Protein AF-A0A534K2D2-F1 (afdb_monomer_lite)

Radius of gyration: 24.26 Å; chains: 1; bounding box: 55×38×69 Å

Secondary structure (DSSP, 8-state):
--HHHHHHHHHHHHHHHHHHHHHHHHHHHHHHHHHTTT-HHHHHHHHHHHHHHHHHHHHHHHHHHHSS----S---------SSHHHHHHHHHHHHHTT-HHHHHHHHHHHHHHHHHHHHHHTT--HHHHHHHHH-HHHHHHHH--HHHHHHHHHHHHHHHTTTTTTTTS---TTHHHHHHHHHHHHHH--

pLDDT: mean 74.56, std 16.12, range [35.66, 94.25]

Sequence (191 aa):
MDAATQDRLVATTFVTQTAFALAFAVLVLAATVFYAQYSGAVRWLLSVVFLMAAAYIVVRFVGMKARDPRALLPARRIELRATGDLRTLTTTLDRASAGLKYSQVMFAGRMKDAFLERVRVSHALSAEDLERARADPAALLEIVGDRELVVFLMESERNHRHWPDVLPYLPTRKSFVAEADRMLAKMEAWR

Structure (mmCIF, N/CA/C/O backbone):
data_AF-A0A534K2D2-F1
#
_entry.id   AF-A0A534K2D2-F1
#
loop_
_atom_site.group_PDB
_atom_site.id
_atom_site.type_symbol
_atom_site.label_atom_id
_atom_site.label_alt_id
_atom_site.label_comp_id
_atom_site.label_asym_id
_atom_site.label_entity_id
_atom_site.label_seq_id
_atom_site.pdbx_PDB_ins_code
_atom_site.Cartn_x
_atom_site.Cartn_y
_atom_site.Cartn_z
_atom_site.occupancy
_atom_site.B_iso_or_equiv
_atom_site.auth_seq_id
_atom_site.auth_comp_id
_atom_site.auth_asym_id
_atom_site.auth_atom_id
_atom_site.pdbx_PDB_model_num
ATOM 1 N N . MET A 1 1 ? 13.520 20.724 1.907 1.00 49.12 1 MET A N 1
ATOM 2 C CA . MET A 1 1 ? 13.742 20.487 0.464 1.00 49.12 1 MET A CA 1
ATOM 3 C C . MET A 1 1 ? 12.421 20.759 -0.217 1.00 49.12 1 MET A C 1
ATOM 5 O O . MET A 1 1 ? 11.467 20.048 0.066 1.00 49.12 1 MET A O 1
ATOM 9 N N . ASP A 1 2 ? 12.355 21.821 -1.013 1.00 45.66 2 ASP A N 1
ATOM 10 C CA . ASP A 1 2 ? 11.096 22.308 -1.580 1.00 45.66 2 ASP A CA 1
ATOM 11 C C . ASP A 1 2 ? 10.662 21.477 -2.792 1.00 45.66 2 ASP A C 1
ATOM 13 O O . ASP A 1 2 ? 11.496 20.989 -3.562 1.00 45.66 2 ASP A O 1
ATOM 17 N N . ALA A 1 3 ? 9.346 21.344 -2.983 1.00 51.94 3 ALA A N 1
ATOM 18 C CA . ALA A 1 3 ? 8.742 20.591 -4.086 1.00 51.94 3 ALA A CA 1
ATOM 19 C C . ALA A 1 3 ? 9.241 21.062 -5.468 1.00 51.94 3 ALA A C 1
ATOM 21 O O . ALA A 1 3 ? 9.473 20.245 -6.356 1.00 51.94 3 ALA A O 1
ATOM 22 N N . ALA A 1 4 ? 9.522 22.362 -5.618 1.00 54.78 4 ALA A N 1
ATOM 23 C CA . ALA A 1 4 ? 10.082 22.946 -6.838 1.00 54.78 4 ALA A CA 1
ATOM 24 C C . ALA A 1 4 ? 11.509 22.451 -7.156 1.00 54.78 4 ALA A C 1
ATOM 26 O O . ALA A 1 4 ? 11.895 22.337 -8.322 1.00 54.78 4 ALA A O 1
ATOM 27 N N . THR A 1 5 ? 12.303 22.133 -6.131 1.00 54.81 5 THR A N 1
ATOM 28 C CA . THR A 1 5 ? 13.667 21.609 -6.286 1.00 54.81 5 THR A CA 1
ATOM 29 C C . THR A 1 5 ? 13.640 20.129 -6.663 1.00 54.81 5 THR A C 1
ATOM 31 O O . THR A 1 5 ? 14.452 19.686 -7.473 1.00 54.81 5 THR A O 1
ATOM 34 N N . GLN A 1 6 ? 12.673 19.373 -6.132 1.00 50.66 6 GLN A N 1
ATOM 35 C CA . GLN A 1 6 ? 12.456 17.966 -6.472 1.00 50.66 6 GLN A CA 1
ATOM 36 C C . GLN A 1 6 ? 11.925 17.801 -7.906 1.00 50.66 6 GLN A C 1
ATOM 38 O O . GLN A 1 6 ? 12.453 16.969 -8.642 1.00 50.66 6 GLN A O 1
ATOM 43 N N . ASP A 1 7 ? 10.990 18.648 -8.349 1.00 48.25 7 ASP A N 1
ATOM 44 C CA . ASP A 1 7 ? 10.515 18.672 -9.742 1.00 48.25 7 ASP A CA 1
ATOM 45 C C . ASP A 1 7 ? 11.625 19.052 -10.727 1.00 48.25 7 ASP A C 1
ATOM 47 O O . ASP A 1 7 ? 11.766 18.419 -11.775 1.00 48.25 7 ASP A O 1
ATOM 51 N N . ARG A 1 8 ? 12.482 20.024 -10.380 1.00 49.84 8 ARG A N 1
ATOM 52 C CA . ARG A 1 8 ? 13.663 20.351 -11.194 1.00 49.84 8 ARG A CA 1
ATOM 53 C C . ARG A 1 8 ? 14.646 19.192 -11.286 1.00 49.84 8 ARG A C 1
ATOM 55 O O . ARG A 1 8 ? 15.168 18.969 -12.369 1.00 49.84 8 ARG A O 1
ATOM 62 N N . LEU A 1 9 ? 14.889 18.459 -10.199 1.00 49.47 9 LEU A N 1
ATOM 63 C CA . LEU A 1 9 ? 15.796 17.305 -10.189 1.00 49.47 9 LEU A CA 1
ATOM 64 C C . LEU A 1 9 ? 15.240 16.116 -10.982 1.00 49.47 9 LEU A C 1
ATOM 66 O O . LEU A 1 9 ? 15.987 15.438 -11.687 1.00 49.47 9 LEU A O 1
ATOM 70 N N . VAL A 1 10 ? 13.932 15.865 -10.912 1.00 53.59 10 VAL A N 1
ATOM 71 C CA . VAL A 1 10 ? 13.275 14.825 -11.717 1.00 53.59 10 VAL A CA 1
ATOM 72 C C . VAL A 1 10 ? 13.269 15.223 -13.193 1.00 53.59 10 VAL A C 1
ATOM 74 O O . VAL A 1 10 ? 13.609 14.399 -14.041 1.00 53.59 10 VAL A O 1
ATOM 77 N N . ALA A 1 11 ? 12.976 16.489 -13.504 1.00 51.34 11 ALA A N 1
ATOM 78 C CA . ALA A 1 11 ? 13.029 17.013 -14.863 1.00 51.34 11 ALA A CA 1
ATOM 79 C C . ALA A 1 11 ? 14.451 16.969 -15.436 1.00 51.34 11 ALA A C 1
ATOM 81 O O . ALA A 1 11 ? 14.629 16.503 -16.556 1.00 51.34 11 ALA A O 1
ATOM 82 N N . THR A 1 12 ? 15.481 17.367 -14.682 1.00 53.34 12 THR A N 1
ATOM 83 C CA . THR A 1 12 ? 16.871 17.276 -15.151 1.00 53.34 12 THR A CA 1
ATOM 84 C C . THR A 1 12 ? 17.321 15.831 -15.299 1.00 53.34 12 THR A C 1
ATOM 86 O O . THR A 1 12 ? 17.957 15.515 -16.298 1.00 53.34 12 THR A O 1
ATOM 89 N N . THR A 1 13 ? 16.947 14.923 -14.395 1.00 57.03 13 THR A N 1
ATOM 90 C CA . THR A 1 13 ? 17.289 13.495 -14.526 1.00 57.03 13 THR A CA 1
ATOM 91 C C . THR A 1 13 ? 16.606 12.871 -15.746 1.00 57.03 13 THR A C 1
ATOM 93 O O . THR A 1 13 ? 17.250 12.155 -16.510 1.00 57.03 13 THR A O 1
ATOM 96 N N . PHE A 1 14 ? 15.331 13.192 -15.986 1.00 55.41 14 PHE A N 1
ATOM 97 C CA . PHE A 1 14 ? 14.578 12.718 -17.148 1.00 55.41 14 PHE A CA 1
ATOM 98 C C . PHE A 1 14 ? 15.108 13.305 -18.463 1.00 55.41 14 PHE A C 1
ATOM 100 O O . PHE A 1 14 ? 15.294 12.570 -19.433 1.00 55.41 14 PHE A O 1
ATOM 107 N N . VAL A 1 15 ? 15.421 14.605 -18.494 1.00 60.62 15 VAL A N 1
ATOM 108 C CA . VAL A 1 15 ? 16.041 15.274 -19.649 1.00 60.62 15 VAL A CA 1
ATOM 109 C C . VAL A 1 15 ? 17.422 14.689 -19.926 1.00 60.62 15 VAL A C 1
ATOM 111 O O . VAL A 1 15 ? 17.726 14.393 -21.076 1.00 60.62 15 VAL A O 1
ATOM 114 N N . THR A 1 16 ? 18.224 14.434 -18.891 1.00 64.81 16 THR A N 1
ATOM 115 C CA . THR A 1 16 ? 19.568 13.856 -19.039 1.00 64.81 16 THR A CA 1
ATOM 116 C C . THR A 1 16 ? 19.496 12.419 -19.549 1.00 64.81 16 THR A C 1
ATOM 118 O O . THR A 1 16 ? 20.210 12.074 -20.483 1.00 64.81 16 THR A O 1
ATOM 121 N N . GLN A 1 17 ? 18.597 11.586 -19.013 1.00 63.72 17 GLN A N 1
ATOM 122 C CA . GLN A 1 17 ? 18.399 10.213 -19.494 1.00 63.72 17 GLN A CA 1
ATOM 123 C C . GLN A 1 17 ? 17.871 10.169 -20.931 1.00 63.72 17 GLN A C 1
ATOM 125 O O . GLN A 1 17 ? 18.346 9.367 -21.735 1.00 63.72 17 GLN A O 1
ATOM 130 N N . THR A 1 18 ? 16.927 11.048 -21.275 1.00 65.75 18 THR A N 1
ATOM 131 C CA . THR A 1 18 ? 16.373 11.139 -22.633 1.00 65.75 18 THR A CA 1
ATOM 132 C C . THR A 1 18 ? 17.429 11.635 -23.618 1.00 65.75 18 THR A C 1
ATOM 134 O O . THR A 1 18 ? 17.589 11.046 -24.682 1.00 65.75 18 THR A O 1
ATOM 137 N N . ALA A 1 19 ? 18.206 12.657 -23.249 1.00 68.81 19 ALA A N 1
ATOM 138 C CA . ALA A 1 19 ? 19.311 13.166 -24.056 1.00 68.81 19 ALA A CA 1
ATOM 139 C C . ALA A 1 19 ? 20.410 12.113 -24.249 1.00 68.81 19 ALA A C 1
ATOM 141 O O . ALA A 1 19 ? 20.918 11.967 -25.356 1.00 68.81 19 ALA A O 1
ATOM 142 N N . PHE A 1 20 ? 20.733 11.332 -23.213 1.00 71.56 20 PHE A N 1
ATOM 143 C CA . PHE A 1 20 ? 21.716 10.253 -23.305 1.00 71.56 20 PHE A CA 1
ATOM 144 C C . PHE A 1 20 ? 21.229 9.115 -24.207 1.00 71.56 20 PHE A C 1
ATOM 146 O O . PHE A 1 20 ? 21.986 8.625 -25.038 1.00 71.56 20 PHE A O 1
ATOM 153 N N . ALA A 1 21 ? 19.953 8.728 -24.100 1.00 72.62 21 ALA A N 1
ATOM 154 C CA . ALA A 1 21 ? 19.349 7.733 -24.983 1.00 72.62 21 ALA A CA 1
ATOM 155 C C . ALA A 1 21 ? 19.337 8.205 -26.446 1.00 72.62 21 ALA A C 1
ATOM 157 O O . ALA A 1 21 ? 19.660 7.430 -27.346 1.00 72.62 21 ALA A O 1
ATOM 158 N N . LEU A 1 22 ? 19.020 9.482 -26.679 1.00 74.94 22 LEU A N 1
ATOM 159 C CA . LEU A 1 22 ? 19.025 10.081 -28.011 1.00 74.94 22 LEU A CA 1
ATOM 160 C C . LEU A 1 22 ? 20.449 10.155 -28.584 1.00 74.94 22 LEU A C 1
ATOM 162 O O . LEU A 1 22 ? 20.677 9.742 -29.717 1.00 74.94 22 LEU A O 1
ATOM 166 N N . ALA A 1 23 ? 21.418 10.617 -27.790 1.00 70.75 23 ALA A N 1
ATOM 167 C CA . ALA A 1 23 ? 22.824 10.684 -28.176 1.00 70.75 23 ALA A CA 1
ATOM 168 C C . ALA A 1 23 ? 23.403 9.290 -28.459 1.00 70.75 23 ALA A C 1
ATOM 170 O O . ALA A 1 23 ? 24.113 9.111 -29.444 1.00 70.75 23 ALA A O 1
ATOM 171 N N . PHE A 1 24 ? 23.052 8.287 -27.650 1.00 77.50 24 PHE A N 1
ATOM 172 C CA . PHE A 1 24 ? 23.437 6.897 -27.877 1.00 77.50 24 PHE A CA 1
ATOM 173 C C . PHE A 1 24 ? 22.829 6.346 -29.171 1.00 77.50 24 PHE A C 1
ATOM 175 O O . PHE A 1 24 ? 23.532 5.718 -29.958 1.00 77.50 24 PHE A O 1
ATOM 182 N N . ALA A 1 25 ? 21.552 6.631 -29.445 1.00 73.88 25 ALA A N 1
ATOM 183 C CA . ALA A 1 25 ? 20.910 6.237 -30.697 1.00 73.88 25 ALA A CA 1
ATOM 184 C C . ALA A 1 25 ? 21.597 6.875 -31.916 1.00 73.88 25 ALA A C 1
ATOM 186 O O . ALA A 1 25 ? 21.881 6.176 -32.886 1.00 73.88 25 ALA A O 1
ATOM 187 N N . VAL A 1 26 ? 21.924 8.170 -31.848 1.00 79.88 26 VAL A N 1
ATOM 188 C CA . VAL A 1 26 ? 22.655 8.887 -32.908 1.00 79.88 26 VAL A CA 1
ATOM 189 C C . VAL A 1 26 ? 24.066 8.326 -33.091 1.00 79.88 26 VAL A C 1
ATOM 191 O O . VAL A 1 26 ? 24.481 8.106 -34.226 1.00 79.88 26 VAL A O 1
ATOM 194 N N . LEU A 1 27 ? 24.785 8.039 -32.002 1.00 78.38 27 LEU A N 1
ATOM 195 C CA . LEU A 1 27 ? 26.117 7.432 -32.040 1.00 78.38 27 LEU A CA 1
ATOM 196 C C . LEU A 1 27 ? 26.078 6.057 -32.716 1.00 78.38 27 LEU A C 1
ATOM 198 O O . LEU A 1 27 ? 26.900 5.777 -33.584 1.00 78.38 27 LEU A O 1
ATOM 202 N N . VAL A 1 28 ? 25.112 5.212 -32.354 1.00 72.25 28 VAL A N 1
ATOM 203 C CA . VAL A 1 28 ? 24.946 3.890 -32.968 1.00 72.25 28 VAL A CA 1
ATOM 204 C C . VAL A 1 28 ? 24.579 4.019 -34.444 1.00 72.25 28 VAL A C 1
ATOM 206 O O . VAL A 1 28 ? 25.118 3.280 -35.267 1.00 72.25 28 VAL A O 1
ATOM 209 N N . LEU A 1 29 ? 23.725 4.979 -34.808 1.00 71.12 29 LEU A N 1
ATOM 210 C CA . LEU A 1 29 ? 23.382 5.246 -36.204 1.00 71.12 29 LEU A CA 1
ATOM 211 C C . LEU A 1 29 ? 24.622 5.674 -37.003 1.00 71.12 29 LEU A C 1
ATOM 213 O O . LEU A 1 29 ? 24.900 5.109 -38.058 1.00 71.12 29 LEU A O 1
ATOM 217 N N . ALA A 1 30 ? 25.402 6.617 -36.468 1.00 71.69 30 ALA A N 1
ATOM 218 C CA . ALA A 1 30 ? 26.636 7.105 -37.075 1.00 71.69 30 ALA A CA 1
ATOM 219 C C . ALA A 1 30 ? 27.684 5.991 -37.205 1.00 71.69 30 ALA A C 1
ATOM 221 O O . ALA A 1 30 ? 28.278 5.830 -38.268 1.00 71.69 30 ALA A O 1
ATOM 222 N N . ALA A 1 31 ? 27.853 5.167 -36.166 1.00 68.81 31 ALA A N 1
ATOM 223 C CA . ALA A 1 31 ? 28.726 4.000 -36.193 1.00 68.81 31 ALA A CA 1
ATOM 224 C C . ALA A 1 31 ? 28.266 2.987 -37.248 1.00 68.81 31 ALA A C 1
ATOM 226 O O . ALA A 1 31 ? 29.089 2.483 -38.000 1.00 68.81 31 ALA A O 1
ATOM 227 N N . THR A 1 32 ? 26.960 2.739 -37.371 1.00 66.00 32 THR A N 1
ATOM 228 C CA . THR A 1 32 ? 26.397 1.818 -38.371 1.00 66.00 32 THR A CA 1
ATOM 229 C C . THR A 1 32 ? 26.612 2.331 -39.796 1.00 66.00 32 THR A C 1
ATOM 231 O O . THR A 1 32 ? 26.981 1.553 -40.672 1.00 66.00 32 THR A O 1
ATOM 234 N N . VAL A 1 33 ? 26.438 3.636 -40.032 1.00 67.88 33 VAL A N 1
ATOM 235 C CA . VAL A 1 33 ? 26.695 4.280 -41.334 1.00 67.88 33 VAL A CA 1
ATOM 236 C C . VAL A 1 33 ? 28.185 4.257 -41.678 1.00 67.88 33 VAL A C 1
ATOM 238 O O . VAL A 1 33 ? 28.545 3.944 -42.810 1.00 67.88 33 VAL A O 1
ATOM 241 N N . PHE A 1 34 ? 29.057 4.526 -40.705 1.00 66.12 34 PHE A N 1
ATOM 242 C CA . PHE A 1 34 ? 30.507 4.466 -40.888 1.00 66.12 34 PHE A CA 1
ATOM 243 C C . PHE A 1 34 ? 30.980 3.032 -41.182 1.00 66.12 34 PHE A C 1
ATOM 245 O O . PHE A 1 34 ? 31.766 2.800 -42.097 1.00 66.12 34 PHE A O 1
ATOM 252 N N . TYR A 1 35 ? 30.438 2.041 -40.467 1.00 59.75 35 TYR A N 1
ATOM 253 C CA . TYR A 1 35 ? 30.793 0.629 -40.645 1.00 59.75 35 TYR A CA 1
ATOM 254 C C . TYR A 1 35 ? 30.162 -0.016 -41.887 1.00 59.75 35 TYR A C 1
ATOM 256 O O . TYR A 1 35 ? 30.656 -1.038 -42.370 1.00 59.75 35 TYR A O 1
ATOM 264 N N . ALA A 1 36 ? 29.107 0.586 -42.450 1.00 57.25 36 ALA A N 1
ATOM 265 C CA . ALA A 1 36 ? 28.488 0.144 -43.700 1.00 57.25 36 ALA A CA 1
ATOM 266 C C . ALA A 1 36 ? 29.458 0.174 -44.894 1.00 57.25 36 ALA A C 1
ATOM 268 O O . ALA A 1 36 ? 29.202 -0.495 -45.892 1.00 57.25 36 ALA A O 1
ATOM 269 N N . GLN A 1 37 ? 30.575 0.901 -44.783 1.00 61.84 37 GLN A N 1
ATOM 270 C CA . GLN A 1 37 ? 31.599 0.967 -45.823 1.00 61.84 37 GLN A CA 1
ATOM 271 C C . GLN A 1 37 ? 32.483 -0.291 -45.908 1.00 61.84 37 GLN A C 1
ATOM 273 O O . GLN A 1 37 ? 33.081 -0.520 -46.954 1.00 61.84 37 GLN A O 1
ATOM 278 N N . TYR A 1 38 ? 32.563 -1.121 -44.856 1.00 63.38 38 TYR A N 1
ATOM 279 C CA . TYR A 1 38 ? 33.623 -2.138 -44.749 1.00 63.38 38 TYR A CA 1
ATOM 280 C C . TYR A 1 38 ? 33.187 -3.598 -44.960 1.00 63.38 38 TYR A C 1
ATOM 282 O O . TYR A 1 38 ? 33.991 -4.381 -45.453 1.00 63.38 38 TYR A O 1
ATOM 290 N N . SER A 1 39 ? 31.951 -4.013 -44.642 1.00 61.22 39 SER A N 1
ATOM 291 C CA . SER A 1 39 ? 31.437 -5.333 -45.071 1.00 61.22 39 SER A CA 1
ATOM 292 C C . SER A 1 39 ? 29.928 -5.505 -44.845 1.00 61.22 39 SER A C 1
ATOM 294 O O . SER A 1 39 ? 29.383 -5.196 -43.783 1.00 61.22 39 SER A O 1
ATOM 296 N N . GLY A 1 40 ? 29.233 -6.064 -45.841 1.00 64.38 40 GLY A N 1
ATOM 297 C CA . GLY A 1 40 ? 27.777 -6.254 -45.807 1.00 64.38 40 GLY A CA 1
ATOM 298 C C . GLY A 1 40 ? 27.272 -7.204 -44.712 1.00 64.38 40 GLY A C 1
ATOM 299 O O . GLY A 1 40 ? 26.140 -7.045 -44.263 1.00 64.38 40 GLY A O 1
ATOM 300 N N . ALA A 1 41 ? 28.090 -8.154 -44.246 1.00 68.12 41 ALA A N 1
ATOM 301 C CA . ALA A 1 41 ? 27.709 -9.120 -43.209 1.00 68.12 41 ALA A CA 1
ATOM 302 C C . ALA A 1 41 ? 27.701 -8.505 -41.799 1.00 68.12 41 ALA A C 1
ATOM 304 O O . ALA A 1 41 ? 26.769 -8.735 -41.026 1.00 68.12 41 ALA A O 1
ATOM 305 N N . VAL A 1 42 ? 28.686 -7.658 -41.481 1.00 65.94 42 VAL A N 1
ATOM 306 C CA . VAL A 1 42 ? 28.760 -6.985 -40.174 1.00 65.94 42 VAL A CA 1
ATOM 307 C C . VAL A 1 42 ? 27.615 -5.980 -40.008 1.00 65.94 42 VAL A C 1
ATOM 309 O O . VAL A 1 42 ? 27.069 -5.849 -38.912 1.00 65.94 42 VAL A O 1
ATOM 312 N N . ARG A 1 43 ? 27.152 -5.362 -41.107 1.00 70.44 43 ARG A N 1
ATOM 313 C CA . ARG A 1 43 ? 25.943 -4.517 -41.130 1.00 70.44 43 ARG A CA 1
ATOM 314 C C . ARG A 1 43 ? 24.710 -5.255 -40.607 1.00 70.44 43 ARG A C 1
ATOM 316 O O . ARG A 1 43 ? 23.958 -4.701 -39.806 1.00 70.44 43 ARG A O 1
ATOM 323 N N . TRP A 1 44 ? 24.492 -6.488 -41.056 1.00 66.44 44 TRP A N 1
ATOM 324 C CA . TRP A 1 44 ? 23.331 -7.277 -40.641 1.00 66.44 44 TRP A CA 1
ATOM 325 C C . TRP A 1 44 ? 23.429 -7.688 -39.175 1.00 66.44 44 TRP A C 1
ATOM 327 O O . TRP A 1 44 ? 22.448 -7.567 -38.446 1.00 66.44 44 TRP A O 1
ATOM 337 N N . LEU A 1 45 ? 24.621 -8.077 -38.718 1.00 71.75 45 LEU A N 1
ATOM 338 C CA . LEU A 1 45 ? 24.841 -8.459 -37.326 1.00 71.75 45 LEU A CA 1
ATOM 339 C C . LEU A 1 45 ? 24.620 -7.278 -36.365 1.00 71.75 45 LEU A C 1
ATOM 341 O O . LEU A 1 45 ? 23.891 -7.421 -35.386 1.00 71.75 45 LEU A O 1
ATOM 345 N N . LEU A 1 46 ? 25.150 -6.090 -36.681 1.00 70.31 46 LEU A N 1
ATOM 346 C CA . LEU A 1 46 ? 24.921 -4.872 -35.887 1.00 70.31 46 LEU A CA 1
ATOM 347 C C . LEU A 1 46 ? 23.447 -4.455 -35.871 1.00 70.31 46 LEU A C 1
ATOM 349 O O . LEU A 1 46 ? 22.924 -4.091 -34.820 1.00 70.31 46 LEU 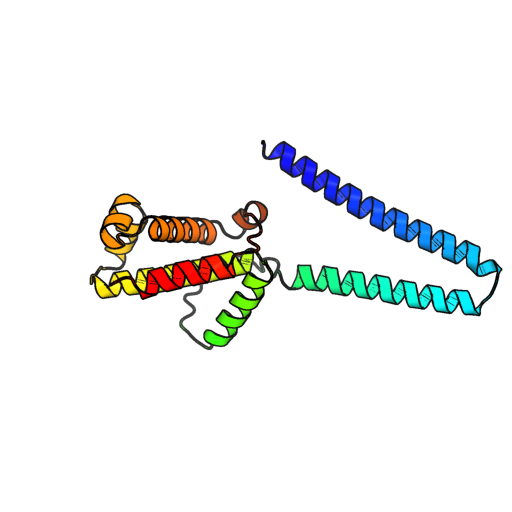A O 1
ATOM 353 N N . SER A 1 47 ? 22.760 -4.563 -37.010 1.00 67.06 47 SER A N 1
ATOM 354 C CA . SER A 1 47 ? 21.331 -4.239 -37.108 1.00 67.06 47 SER A CA 1
ATOM 355 C C . SER A 1 47 ? 20.478 -5.167 -36.237 1.00 67.06 47 SER A C 1
ATOM 357 O O . SER A 1 47 ? 19.567 -4.705 -35.552 1.00 67.06 47 SER A O 1
ATOM 359 N N . VAL A 1 48 ? 20.800 -6.465 -36.211 1.00 74.94 48 VAL A N 1
ATOM 360 C CA . VAL A 1 48 ? 20.124 -7.457 -35.358 1.00 74.94 48 VAL A CA 1
ATOM 361 C C . VAL A 1 48 ? 20.395 -7.191 -33.879 1.00 74.94 48 VAL A C 1
ATOM 363 O O . VAL A 1 48 ? 19.459 -7.204 -33.081 1.00 74.94 48 VAL A O 1
ATOM 366 N N . VAL A 1 49 ? 21.645 -6.903 -33.501 1.00 75.25 49 VAL A N 1
ATOM 367 C CA . VAL A 1 49 ? 22.002 -6.565 -32.112 1.00 75.25 49 VAL A CA 1
ATOM 368 C C . VAL A 1 49 ? 21.289 -5.289 -31.659 1.00 75.25 49 VAL A C 1
ATOM 370 O O . VAL A 1 49 ? 20.752 -5.251 -30.552 1.00 75.25 49 VAL A O 1
ATOM 373 N N . PHE A 1 50 ? 21.209 -4.271 -32.518 1.00 75.94 50 PHE A N 1
ATOM 374 C CA . PHE A 1 50 ? 20.483 -3.037 -32.225 1.00 75.94 50 PHE A CA 1
ATOM 375 C C . PHE A 1 50 ? 18.980 -3.274 -32.054 1.00 75.94 50 PHE A C 1
ATOM 377 O O . PHE A 1 50 ? 18.395 -2.801 -31.082 1.00 75.94 50 PHE A O 1
ATOM 384 N N . LEU A 1 51 ? 18.361 -4.055 -32.945 1.00 76.62 51 LEU A N 1
ATOM 385 C CA . LEU A 1 51 ? 16.958 -4.459 -32.819 1.00 76.62 51 LEU A CA 1
ATOM 386 C C . LEU A 1 51 ? 16.706 -5.238 -31.525 1.00 76.62 51 LEU A C 1
ATOM 388 O O . LEU A 1 51 ? 15.722 -4.963 -30.842 1.00 76.62 51 LEU A O 1
ATOM 392 N N . MET A 1 52 ? 17.603 -6.154 -31.147 1.00 72.00 52 MET A N 1
ATOM 393 C CA . MET A 1 52 ? 17.517 -6.871 -29.872 1.00 72.00 52 MET A CA 1
ATOM 394 C C . MET A 1 52 ? 17.624 -5.925 -28.675 1.00 72.00 52 MET A C 1
ATOM 396 O O . MET A 1 52 ? 16.825 -6.031 -27.747 1.00 72.00 52 MET A O 1
ATOM 400 N N . ALA A 1 53 ? 18.565 -4.979 -28.695 1.00 73.94 53 ALA A N 1
ATOM 401 C CA . ALA A 1 53 ? 18.724 -3.996 -27.628 1.00 73.94 53 ALA A CA 1
ATOM 402 C C . ALA A 1 53 ? 17.496 -3.078 -27.518 1.00 73.94 53 ALA A C 1
ATOM 404 O O . ALA A 1 53 ? 16.981 -2.864 -26.421 1.00 73.94 53 ALA A O 1
ATOM 405 N N . ALA A 1 54 ? 16.975 -2.592 -28.647 1.00 74.75 54 ALA A N 1
ATOM 406 C CA . ALA A 1 54 ? 15.768 -1.775 -28.698 1.00 74.75 54 ALA A CA 1
ATOM 407 C C . ALA A 1 54 ? 14.543 -2.550 -28.192 1.00 74.75 54 ALA A C 1
ATOM 409 O O . ALA A 1 54 ? 13.815 -2.050 -27.338 1.00 74.75 54 ALA A O 1
ATOM 410 N N . ALA A 1 55 ? 14.348 -3.792 -28.645 1.00 73.06 55 ALA A N 1
ATOM 411 C CA . ALA A 1 55 ? 13.270 -4.657 -28.176 1.00 73.06 55 ALA A CA 1
ATOM 412 C C . ALA A 1 55 ? 13.390 -4.944 -26.674 1.00 73.06 55 ALA A C 1
ATOM 414 O O . ALA A 1 55 ? 12.400 -4.844 -25.952 1.00 73.06 55 ALA A O 1
ATOM 415 N N . TYR A 1 56 ? 14.595 -5.226 -26.176 1.00 75.00 56 TYR A N 1
ATOM 416 C CA . TYR A 1 56 ? 14.844 -5.430 -24.751 1.00 75.00 56 TYR A CA 1
ATOM 417 C C . TYR A 1 56 ? 14.499 -4.182 -23.931 1.00 75.00 56 TYR A C 1
ATOM 419 O O . TYR A 1 56 ? 13.797 -4.286 -22.925 1.00 75.00 56 TYR A O 1
ATOM 427 N N . ILE A 1 57 ? 14.921 -2.994 -24.378 1.00 69.69 57 ILE A N 1
ATOM 428 C CA . ILE A 1 57 ? 14.597 -1.719 -23.723 1.00 69.69 57 ILE A CA 1
ATOM 429 C C . ILE A 1 57 ? 13.087 -1.480 -23.740 1.00 69.69 57 ILE A C 1
ATOM 431 O O . ILE A 1 57 ? 12.524 -1.161 -22.696 1.00 69.69 57 ILE A O 1
ATOM 435 N N . VAL A 1 58 ? 12.414 -1.683 -24.876 1.00 72.31 58 VAL A N 1
ATOM 436 C CA . VAL A 1 58 ? 10.956 -1.534 -24.997 1.00 72.31 58 VAL A CA 1
ATOM 437 C C . VAL A 1 58 ? 10.239 -2.508 -24.070 1.00 72.31 58 VAL A C 1
ATOM 439 O O . VAL A 1 58 ? 9.407 -2.074 -23.286 1.00 72.31 58 VAL A O 1
ATOM 442 N N . VAL A 1 59 ? 10.586 -3.796 -24.065 1.00 69.00 59 VAL A N 1
ATOM 443 C CA . VAL A 1 59 ? 9.970 -4.792 -23.172 1.00 69.00 59 VAL A CA 1
ATOM 444 C C . VAL A 1 59 ? 10.242 -4.464 -21.705 1.00 69.00 59 VAL A C 1
ATOM 446 O O . VAL A 1 59 ? 9.352 -4.606 -20.870 1.00 69.00 59 VAL A O 1
ATOM 449 N N . ARG A 1 60 ? 11.437 -3.972 -21.366 1.00 67.81 60 ARG A N 1
ATOM 450 C CA . ARG A 1 60 ? 11.776 -3.567 -19.998 1.00 67.81 60 ARG A CA 1
ATOM 451 C C . ARG A 1 60 ? 10.983 -2.331 -19.571 1.00 67.81 60 ARG A C 1
ATOM 453 O O . ARG A 1 60 ? 10.387 -2.340 -18.500 1.00 67.81 60 ARG A O 1
ATOM 460 N N . PHE A 1 61 ? 10.928 -1.290 -20.398 1.00 59.94 61 PHE A N 1
ATOM 461 C CA . PHE A 1 61 ? 10.233 -0.038 -20.087 1.00 59.94 61 PHE A CA 1
ATOM 462 C C . PHE A 1 61 ? 8.716 -0.179 -20.146 1.00 59.94 61 PHE A C 1
ATOM 464 O O . PHE A 1 61 ? 8.032 0.243 -19.218 1.00 59.94 61 PHE A O 1
ATOM 471 N N . VAL A 1 62 ? 8.183 -0.801 -21.196 1.00 59.06 62 VAL A N 1
ATOM 472 C CA . VAL A 1 62 ? 6.754 -1.105 -21.322 1.00 59.06 62 VAL A CA 1
ATOM 473 C C . VAL A 1 62 ? 6.353 -2.121 -20.264 1.00 59.06 62 VAL A C 1
ATOM 475 O O . VAL A 1 62 ? 5.335 -1.926 -19.629 1.00 59.06 62 VAL A O 1
ATOM 478 N N . GLY A 1 63 ? 7.162 -3.136 -19.965 1.00 52.28 63 GLY A N 1
ATOM 479 C CA . GLY A 1 63 ? 6.883 -4.078 -18.879 1.00 52.28 63 GLY A CA 1
ATOM 480 C C . GLY A 1 63 ? 6.836 -3.410 -17.504 1.00 52.28 63 GLY A C 1
ATOM 481 O O . GLY A 1 63 ? 5.959 -3.724 -16.706 1.00 52.28 63 GLY A O 1
ATOM 482 N N . MET A 1 64 ? 7.720 -2.447 -17.226 1.00 51.50 64 MET A N 1
ATOM 483 C CA . MET A 1 64 ? 7.663 -1.658 -15.988 1.00 51.50 64 MET A CA 1
ATOM 484 C C . MET A 1 64 ? 6.463 -0.702 -15.962 1.00 51.50 64 MET A C 1
ATOM 486 O O . MET A 1 64 ? 5.821 -0.566 -14.927 1.00 51.50 64 MET A O 1
ATOM 490 N N . LYS A 1 65 ? 6.129 -0.071 -17.094 1.00 47.09 65 LYS A N 1
ATOM 491 C CA . LYS A 1 65 ? 5.090 0.968 -17.192 1.00 47.09 65 LYS A CA 1
ATOM 492 C C . LYS A 1 65 ? 3.680 0.426 -17.449 1.00 47.09 65 LYS A C 1
ATOM 494 O O . LYS A 1 65 ? 2.720 1.117 -17.161 1.00 47.09 65 LYS A O 1
ATOM 499 N N . ALA A 1 66 ? 3.547 -0.786 -17.981 1.00 51.22 66 ALA A N 1
ATOM 500 C CA . ALA A 1 66 ? 2.281 -1.496 -18.179 1.00 51.22 66 ALA A CA 1
ATOM 501 C C . ALA A 1 66 ? 1.896 -2.335 -16.953 1.00 51.22 66 ALA A C 1
ATOM 503 O O . ALA A 1 66 ? 0.725 -2.651 -16.766 1.00 51.22 66 ALA A O 1
ATOM 504 N N . ARG A 1 67 ? 2.868 -2.678 -16.093 1.00 51.12 67 ARG A N 1
ATOM 505 C CA . ARG A 1 67 ? 2.593 -3.236 -14.758 1.00 51.12 67 ARG A CA 1
ATOM 506 C C . ARG A 1 67 ? 2.010 -2.209 -13.794 1.00 51.12 67 ARG A C 1
ATOM 508 O O . ARG A 1 67 ? 1.393 -2.613 -12.812 1.00 51.12 67 ARG A O 1
ATOM 515 N N . ASP A 1 68 ? 2.190 -0.927 -14.089 1.00 45.56 68 ASP A N 1
ATOM 516 C CA . ASP A 1 68 ? 1.515 0.172 -13.417 1.00 45.56 68 ASP A CA 1
ATOM 517 C C . ASP A 1 68 ? 0.318 0.577 -14.292 1.00 45.56 68 ASP A C 1
ATOM 519 O O . ASP A 1 68 ? 0.500 1.256 -15.307 1.00 45.56 68 ASP A O 1
ATOM 523 N N . PRO A 1 69 ? -0.903 0.083 -14.017 1.00 46.88 69 PRO A N 1
ATOM 524 C CA . PRO A 1 69 ? -2.053 0.484 -14.802 1.00 46.88 69 PRO A CA 1
ATOM 525 C C . PRO A 1 69 ? -2.215 1.993 -14.620 1.00 46.88 69 PRO A C 1
ATOM 527 O O . PRO A 1 69 ? -2.588 2.464 -13.547 1.00 46.88 69 PRO A O 1
ATOM 530 N N . ARG A 1 70 ? -1.924 2.766 -15.675 1.00 46.16 70 ARG A N 1
ATOM 531 C CA . ARG A 1 70 ? -2.396 4.150 -15.779 1.00 46.16 70 ARG A CA 1
ATOM 532 C C . ARG A 1 70 ? -3.871 4.135 -15.405 1.00 46.16 70 ARG A C 1
ATOM 534 O O . ARG A 1 70 ? -4.627 3.379 -16.011 1.00 46.16 70 ARG A O 1
ATOM 541 N N . ALA A 1 71 ? -4.225 4.923 -14.393 1.00 45.19 71 ALA A N 1
ATOM 542 C CA . ALA A 1 71 ? -5.564 5.010 -13.838 1.00 45.19 71 ALA A CA 1
ATOM 543 C C . ALA A 1 71 ? -6.592 5.161 -14.969 1.00 45.19 71 ALA A C 1
ATOM 545 O O . ALA A 1 71 ? -6.741 6.230 -15.562 1.00 45.19 71 ALA A O 1
ATOM 546 N N . LEU A 1 72 ? -7.270 4.060 -15.296 1.00 43.91 72 LEU A N 1
ATOM 547 C CA . LEU A 1 72 ? -8.441 4.064 -16.155 1.00 43.91 72 LEU A CA 1
ATOM 548 C C . LEU A 1 72 ? -9.589 4.622 -15.325 1.00 43.91 72 LEU A C 1
ATOM 550 O O . LEU A 1 72 ? -10.369 3.851 -14.783 1.00 43.91 72 LEU A O 1
ATOM 554 N N . LEU A 1 73 ? -9.651 5.956 -15.245 1.00 46.78 73 LEU A N 1
ATOM 555 C CA . LEU A 1 73 ? -10.714 6.744 -14.617 1.00 46.78 73 LEU A CA 1
ATOM 556 C C . LEU A 1 73 ? -10.926 6.435 -13.115 1.00 46.78 73 LEU A C 1
ATOM 558 O O . LEU A 1 73 ? -10.555 5.376 -12.611 1.00 46.78 73 LEU A O 1
ATOM 562 N N . PRO A 1 74 ? -11.490 7.370 -12.333 1.00 40.16 74 PRO A N 1
ATOM 563 C CA . PRO A 1 74 ? -11.881 7.063 -10.967 1.00 40.16 74 PRO A CA 1
ATOM 564 C C . PRO A 1 74 ? -12.957 5.977 -11.019 1.00 40.16 74 PRO A C 1
ATOM 566 O O . PRO A 1 74 ? -14.088 6.222 -11.442 1.00 40.16 74 PRO A O 1
ATOM 569 N N . ALA A 1 75 ? -12.594 4.756 -10.621 1.00 41.09 75 ALA A N 1
ATOM 570 C CA . ALA A 1 75 ? -13.553 3.690 -10.412 1.00 41.09 75 ALA A CA 1
ATOM 571 C C . ALA A 1 75 ? -14.552 4.186 -9.363 1.00 41.09 75 ALA A C 1
ATOM 573 O O . ALA A 1 75 ? -14.222 4.348 -8.187 1.00 41.09 75 ALA A O 1
ATOM 574 N N . ARG A 1 76 ? -15.770 4.486 -9.825 1.00 35.66 76 ARG A N 1
ATOM 575 C CA . ARG A 1 76 ? -16.958 4.698 -9.001 1.00 35.66 76 ARG A CA 1
ATOM 576 C C . ARG A 1 76 ? -16.923 3.659 -7.892 1.00 35.66 76 ARG A C 1
ATOM 578 O O . ARG A 1 76 ? -16.920 2.488 -8.232 1.00 35.66 76 ARG A O 1
ATOM 585 N N . ARG A 1 77 ? -16.838 4.103 -6.632 1.00 39.06 77 ARG A N 1
ATOM 586 C CA . ARG A 1 77 ? -16.806 3.309 -5.391 1.00 39.06 77 ARG A CA 1
ATOM 587 C C . ARG A 1 77 ? -17.508 1.960 -5.597 1.00 39.06 77 ARG A C 1
ATOM 589 O O . ARG A 1 77 ? -18.730 1.888 -5.499 1.00 39.06 77 ARG A O 1
ATOM 596 N N . ILE A 1 78 ? -16.753 0.932 -5.991 1.00 38.03 78 ILE A N 1
ATOM 597 C CA . ILE A 1 78 ? -17.340 -0.377 -6.231 1.00 38.03 78 ILE A CA 1
ATOM 598 C C . ILE A 1 78 ? -17.326 -1.071 -4.884 1.00 38.03 78 ILE A C 1
ATOM 600 O O . ILE A 1 78 ? -16.280 -1.506 -4.405 1.00 38.03 78 ILE A O 1
ATOM 604 N N . GLU A 1 79 ? -18.506 -1.156 -4.283 1.00 42.47 79 GLU A N 1
ATOM 605 C CA . GLU A 1 79 ? -18.870 -2.224 -3.360 1.00 42.47 79 GLU A CA 1
ATOM 606 C C . GLU A 1 79 ? -18.732 -3.563 -4.104 1.00 42.47 79 GLU A C 1
ATOM 608 O O . GLU A 1 79 ? -19.715 -4.180 -4.508 1.00 42.47 79 GLU A O 1
ATOM 613 N N . LEU A 1 80 ? -17.503 -4.000 -4.390 1.00 40.84 80 LEU A N 1
ATOM 614 C CA . LEU A 1 80 ? -17.281 -5.284 -5.035 1.00 40.84 80 LEU A CA 1
ATOM 615 C C . LEU A 1 80 ? -17.166 -6.329 -3.934 1.00 40.84 80 LEU A C 1
ATOM 617 O O . LEU A 1 80 ? -16.088 -6.687 -3.463 1.00 40.84 80 LEU A O 1
ATOM 621 N N . ARG A 1 81 ? -18.339 -6.788 -3.502 1.00 40.59 81 ARG A N 1
ATOM 622 C CA . ARG A 1 81 ? -18.497 -8.010 -2.729 1.00 40.59 81 ARG A CA 1
ATOM 623 C C . ARG A 1 81 ? -17.891 -9.166 -3.534 1.00 40.59 81 ARG A C 1
ATOM 625 O O . ARG A 1 81 ? -18.414 -9.532 -4.578 1.00 40.59 81 ARG A O 1
ATOM 632 N N . ALA A 1 82 ? -16.769 -9.672 -3.027 1.00 51.88 82 ALA A N 1
ATOM 633 C CA . ALA A 1 82 ? -16.200 -11.009 -3.178 1.00 51.88 82 ALA A CA 1
ATOM 634 C C . ALA A 1 82 ? -16.540 -11.792 -4.461 1.00 51.88 82 ALA A C 1
ATOM 636 O O . ALA A 1 82 ? -17.614 -12.378 -4.591 1.00 51.88 82 ALA A O 1
ATOM 637 N N . THR A 1 83 ? -15.555 -11.952 -5.346 1.00 39.66 83 THR A N 1
ATOM 638 C CA . THR A 1 83 ? -15.422 -13.165 -6.174 1.00 39.66 83 THR A CA 1
ATOM 639 C C . THR A 1 83 ? -13.980 -13.280 -6.688 1.00 39.66 83 THR A C 1
ATOM 641 O O . THR A 1 83 ? -13.548 -12.518 -7.545 1.00 39.66 83 THR A O 1
ATOM 644 N N . GLY A 1 84 ? -13.203 -14.220 -6.128 1.00 46.66 84 GLY A N 1
ATOM 645 C CA . GLY A 1 84 ? -11.832 -14.539 -6.570 1.00 46.66 84 GLY A CA 1
ATOM 646 C C . GLY A 1 84 ? -10.694 -13.737 -5.912 1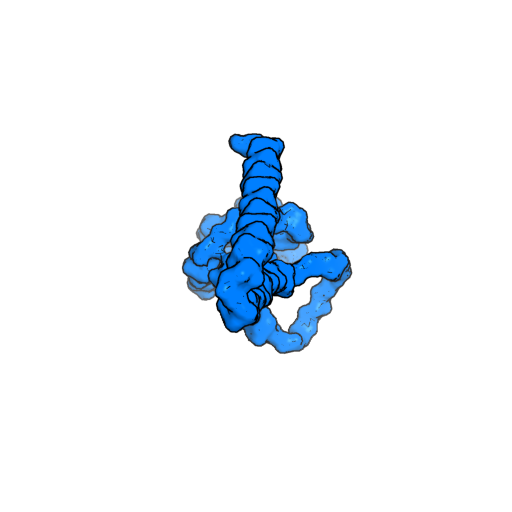.00 46.66 84 GLY A C 1
ATOM 647 O O . GLY A 1 84 ? -9.739 -13.353 -6.587 1.00 46.66 84 GLY A O 1
ATOM 648 N N . ASP A 1 85 ? -10.771 -13.463 -4.607 1.00 61.56 85 ASP A N 1
ATOM 649 C CA . ASP A 1 85 ? -9.870 -12.500 -3.950 1.00 61.56 85 ASP A CA 1
ATOM 650 C C . ASP A 1 85 ? -8.440 -12.997 -3.690 1.00 61.56 85 ASP A C 1
ATOM 652 O O . ASP A 1 85 ? -7.515 -12.190 -3.713 1.00 61.56 85 ASP A O 1
ATOM 656 N N . LEU A 1 86 ? -8.210 -14.303 -3.504 1.00 65.00 86 LEU A N 1
ATOM 657 C CA . LEU A 1 86 ? -6.877 -14.808 -3.134 1.00 65.00 86 LEU A CA 1
ATOM 658 C C . LEU A 1 86 ? -5.849 -14.620 -4.254 1.00 65.00 86 LEU A C 1
ATOM 660 O O . LEU A 1 86 ? -4.760 -14.122 -3.998 1.00 65.00 86 LEU A O 1
ATOM 664 N N . ARG A 1 87 ? -6.197 -14.943 -5.507 1.00 67.12 87 ARG A N 1
ATOM 665 C CA . ARG A 1 87 ? -5.284 -14.770 -6.654 1.00 67.12 87 ARG A CA 1
ATOM 666 C C . ARG A 1 87 ? -5.014 -13.296 -6.959 1.00 67.12 87 ARG A C 1
ATOM 668 O O . ARG A 1 87 ? -3.917 -12.926 -7.373 1.00 67.12 87 ARG A O 1
ATOM 675 N N . THR A 1 88 ? -6.016 -12.447 -6.759 1.00 69.88 88 THR A N 1
ATOM 676 C CA . THR A 1 88 ? -5.885 -10.994 -6.916 1.00 69.88 88 THR A CA 1
ATOM 677 C C . THR A 1 88 ? -5.009 -10.411 -5.811 1.00 69.88 88 THR A C 1
ATOM 679 O O . THR A 1 88 ? -4.162 -9.560 -6.083 1.00 69.88 88 THR A O 1
ATOM 682 N N . LEU A 1 89 ? -5.150 -10.908 -4.582 1.00 75.00 89 LEU A N 1
ATOM 683 C CA . LEU A 1 89 ? -4.329 -10.515 -3.445 1.00 75.00 89 LEU A CA 1
ATOM 684 C C . LEU A 1 89 ? -2.882 -10.993 -3.596 1.00 75.00 89 LEU A C 1
ATOM 686 O O . LEU A 1 89 ? -1.983 -10.181 -3.409 1.00 75.00 89 LEU A O 1
ATOM 690 N N . THR A 1 90 ? -2.641 -12.236 -4.029 1.00 77.06 90 THR A N 1
ATOM 691 C CA . THR A 1 90 ? -1.280 -12.723 -4.316 1.00 77.06 90 THR A CA 1
ATOM 692 C C . THR A 1 90 ? -0.640 -11.934 -5.450 1.00 77.06 90 THR A C 1
ATOM 694 O O . THR A 1 90 ? 0.486 -11.478 -5.314 1.00 77.06 90 THR A O 1
ATOM 697 N N . THR A 1 91 ? -1.382 -11.646 -6.522 1.00 77.06 91 THR A N 1
ATOM 698 C CA . THR A 1 91 ? -0.874 -10.804 -7.619 1.00 77.06 91 THR A CA 1
ATOM 699 C C . THR A 1 91 ? -0.565 -9.379 -7.144 1.00 77.06 91 THR A C 1
ATOM 701 O O . THR A 1 91 ? 0.398 -8.761 -7.598 1.00 77.06 91 THR A O 1
ATOM 704 N N . THR A 1 92 ? -1.377 -8.831 -6.237 1.00 79.81 92 THR A N 1
ATOM 705 C CA . THR A 1 92 ? -1.145 -7.506 -5.644 1.00 79.81 92 THR A CA 1
ATOM 706 C C . THR A 1 92 ? 0.076 -7.528 -4.727 1.00 79.81 92 THR A C 1
ATOM 708 O O . THR A 1 92 ? 0.885 -6.608 -4.793 1.00 79.81 92 THR A O 1
ATOM 711 N N . LEU A 1 93 ? 0.259 -8.591 -3.943 1.00 82.06 93 LEU A N 1
ATOM 712 C CA . LEU A 1 93 ? 1.431 -8.797 -3.097 1.00 82.06 93 LEU A CA 1
ATOM 713 C C . LEU A 1 93 ? 2.713 -8.946 -3.929 1.00 82.06 93 LEU A C 1
ATOM 715 O O . LEU A 1 93 ? 3.690 -8.262 -3.647 1.00 82.06 93 LEU A O 1
ATOM 719 N N . ASP A 1 94 ? 2.695 -9.741 -5.000 1.00 80.56 94 ASP A N 1
ATOM 720 C CA . ASP A 1 94 ? 3.826 -9.911 -5.926 1.00 80.56 94 ASP A CA 1
ATOM 721 C C . ASP A 1 94 ? 4.231 -8.587 -6.589 1.00 80.56 94 ASP A C 1
ATOM 723 O O . ASP A 1 94 ? 5.402 -8.283 -6.814 1.00 80.56 94 ASP A O 1
ATOM 727 N N . ARG A 1 95 ? 3.244 -7.752 -6.914 1.00 78.81 95 ARG A N 1
ATOM 728 C CA . ARG A 1 95 ? 3.481 -6.417 -7.470 1.00 78.81 95 ARG A CA 1
ATOM 729 C C . ARG A 1 95 ? 3.997 -5.441 -6.419 1.00 78.81 95 ARG A C 1
ATOM 731 O O . ARG A 1 95 ? 4.893 -4.646 -6.706 1.00 78.81 95 ARG A O 1
ATOM 738 N N . ALA A 1 96 ? 3.457 -5.507 -5.209 1.00 81.12 96 ALA A N 1
ATOM 739 C CA . ALA A 1 96 ? 3.897 -4.692 -4.089 1.00 81.12 96 ALA A CA 1
ATOM 740 C C . ALA A 1 96 ? 5.340 -5.037 -3.677 1.00 81.12 96 ALA A C 1
ATOM 742 O O . ALA A 1 96 ? 6.138 -4.127 -3.432 1.00 81.12 96 ALA A O 1
ATOM 743 N N . SER A 1 97 ? 5.699 -6.326 -3.683 1.00 79.38 97 SER A N 1
ATOM 744 C CA . SER A 1 97 ? 7.053 -6.825 -3.412 1.00 79.38 97 SER A CA 1
ATOM 745 C C . SER A 1 97 ? 8.047 -6.430 -4.506 1.00 79.38 97 SER A C 1
ATOM 747 O O . SER A 1 97 ? 9.191 -6.095 -4.210 1.00 79.38 97 SER A O 1
ATOM 749 N N . ALA A 1 98 ? 7.590 -6.332 -5.759 1.00 82.06 98 ALA A N 1
ATOM 750 C CA . ALA A 1 98 ? 8.362 -5.762 -6.863 1.00 82.06 98 ALA A CA 1
ATOM 751 C C . ALA A 1 98 ? 8.552 -4.230 -6.774 1.00 82.06 98 ALA A C 1
ATOM 753 O O . ALA A 1 98 ? 9.185 -3.640 -7.653 1.00 82.06 98 ALA A O 1
ATOM 754 N N . GLY A 1 99 ? 8.026 -3.572 -5.733 1.00 81.00 99 GLY A N 1
ATOM 755 C CA . GLY A 1 99 ? 8.203 -2.140 -5.484 1.00 81.00 99 GLY A CA 1
ATOM 756 C C . GLY A 1 99 ? 7.164 -1.238 -6.154 1.00 81.00 99 GLY A C 1
ATOM 757 O O . GLY A 1 99 ? 7.380 -0.028 -6.237 1.00 81.00 99 GLY A O 1
ATOM 758 N N . LEU A 1 100 ? 6.052 -1.790 -6.657 1.00 84.31 100 LEU A N 1
ATOM 759 C CA . LEU A 1 100 ? 5.004 -0.987 -7.290 1.00 84.31 100 LEU A CA 1
ATOM 760 C C . LEU A 1 100 ? 4.168 -0.265 -6.229 1.00 84.31 100 LEU A C 1
ATOM 762 O O . LEU A 1 100 ? 3.387 -0.885 -5.507 1.00 84.31 100 LEU A O 1
ATOM 766 N N . LYS A 1 101 ? 4.311 1.065 -6.169 1.00 83.94 101 LYS A N 1
ATOM 767 C CA . LYS A 1 101 ? 3.688 1.926 -5.148 1.00 83.94 101 LYS A CA 1
ATOM 768 C C . LYS A 1 101 ? 2.167 1.776 -5.090 1.00 83.94 101 LYS A C 1
ATOM 770 O O . LYS A 1 101 ? 1.608 1.711 -4.002 1.00 83.94 101 LYS A O 1
ATOM 775 N N . TYR A 1 102 ? 1.503 1.666 -6.243 1.00 83.62 102 TYR A N 1
ATOM 776 C CA . TYR A 1 102 ? 0.059 1.428 -6.299 1.00 83.62 102 TYR A CA 1
ATOM 777 C C . TYR A 1 102 ? -0.333 0.154 -5.548 1.00 83.62 102 TYR A C 1
ATOM 779 O O . TYR A 1 102 ? -1.190 0.176 -4.669 1.00 83.62 102 TYR A O 1
ATOM 787 N N . SER A 1 103 ? 0.334 -0.956 -5.857 1.00 85.00 103 SER A N 1
ATOM 788 C CA . SER A 1 103 ? 0.043 -2.240 -5.230 1.00 85.00 103 SER A CA 1
ATOM 789 C C . SER A 1 103 ? 0.379 -2.244 -3.739 1.00 85.00 103 SER A C 1
ATOM 791 O O . SER A 1 103 ? -0.345 -2.870 -2.974 1.00 85.00 103 SER A O 1
ATOM 793 N N . GLN A 1 104 ? 1.401 -1.495 -3.313 1.00 88.56 104 GLN A N 1
ATOM 794 C CA . GLN A 1 104 ? 1.702 -1.285 -1.893 1.00 88.56 104 GLN A CA 1
ATOM 795 C C . GLN A 1 104 ? 0.557 -0.557 -1.168 1.00 88.56 104 GLN A C 1
ATOM 797 O O . GLN A 1 104 ? 0.108 -1.028 -0.126 1.00 88.56 104 GLN A O 1
ATOM 802 N N . VAL A 1 105 ? 0.032 0.536 -1.741 1.00 88.88 105 VAL A N 1
ATOM 803 C CA . VAL A 1 105 ? -1.109 1.282 -1.170 1.00 88.88 105 VAL A CA 1
ATOM 804 C C . VAL A 1 105 ? -2.369 0.417 -1.110 1.00 88.88 105 VAL A C 1
ATOM 806 O O . VAL A 1 105 ? -3.044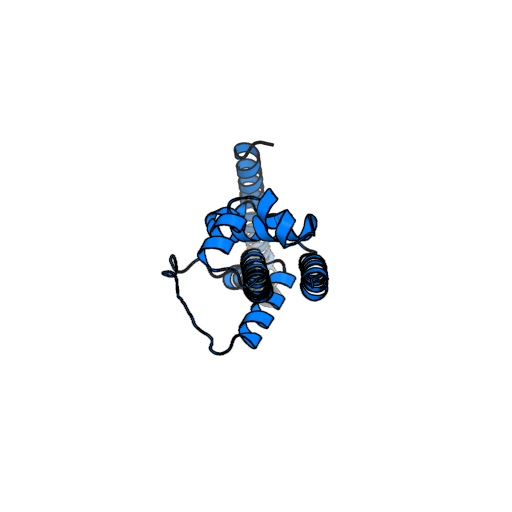 0.392 -0.084 1.00 88.88 105 VAL A O 1
ATOM 809 N N . MET A 1 106 ? -2.669 -0.334 -2.174 1.00 87.75 106 MET A N 1
ATOM 810 C CA . MET A 1 106 ? -3.839 -1.220 -2.207 1.00 87.75 106 MET A CA 1
ATOM 811 C C . MET A 1 106 ? -3.730 -2.365 -1.198 1.00 87.75 106 MET A C 1
ATOM 813 O O . MET A 1 106 ? -4.710 -2.694 -0.532 1.00 87.75 106 MET A O 1
ATOM 817 N N . PHE A 1 107 ? -2.550 -2.975 -1.070 1.00 88.75 107 PHE A N 1
ATOM 818 C CA . PHE A 1 107 ? -2.331 -4.062 -0.119 1.00 88.75 107 PHE A CA 1
ATOM 819 C C . PHE A 1 107 ? -2.446 -3.567 1.328 1.00 88.75 107 PHE A C 1
ATOM 821 O O . PHE A 1 107 ? -3.182 -4.157 2.116 1.00 88.75 107 PHE A O 1
ATOM 828 N N . ALA A 1 108 ? -1.809 -2.437 1.655 1.00 90.88 108 ALA A N 1
ATOM 829 C CA . ALA A 1 108 ? -1.900 -1.822 2.978 1.00 90.88 108 ALA A CA 1
ATOM 830 C C . ALA A 1 108 ? -3.336 -1.380 3.323 1.00 90.88 108 ALA A C 1
ATOM 832 O O . ALA A 1 108 ? -3.806 -1.616 4.436 1.00 90.88 108 ALA A O 1
ATOM 833 N N . GLY A 1 109 ? -4.071 -0.820 2.352 1.00 90.12 109 GLY A N 1
ATOM 834 C CA . GLY A 1 109 ? -5.491 -0.487 2.499 1.00 90.12 109 GLY A CA 1
ATOM 835 C C . GLY A 1 109 ? -6.347 -1.706 2.855 1.00 90.12 109 GLY A C 1
ATOM 836 O O . GLY A 1 109 ? -7.121 -1.649 3.807 1.00 90.12 109 GLY A O 1
ATOM 837 N N . ARG A 1 110 ? -6.134 -2.842 2.176 1.00 89.44 110 ARG A N 1
ATOM 838 C CA . ARG A 1 110 ? -6.840 -4.101 2.477 1.00 89.44 110 ARG A CA 1
ATOM 839 C C . ARG A 1 110 ? -6.494 -4.672 3.849 1.00 89.44 110 ARG A C 1
ATOM 841 O O . ARG A 1 110 ? -7.395 -5.131 4.544 1.00 89.44 110 ARG A O 1
ATOM 848 N N . MET A 1 111 ? -5.220 -4.643 4.247 1.00 91.69 111 MET A N 1
ATOM 849 C CA . MET A 1 111 ? -4.811 -5.059 5.595 1.00 91.69 111 MET A CA 1
ATOM 850 C C . MET A 1 111 ? -5.517 -4.226 6.665 1.00 91.69 111 MET A C 1
ATOM 852 O O . MET A 1 111 ? -6.073 -4.773 7.614 1.00 91.69 111 MET A O 1
ATOM 856 N N . LYS A 1 112 ? -5.532 -2.902 6.478 1.00 93.06 112 LYS A N 1
ATOM 857 C CA . LYS A 1 112 ? -6.234 -1.964 7.354 1.00 93.06 112 LYS A CA 1
ATOM 858 C C . LYS A 1 112 ? -7.727 -2.285 7.430 1.00 93.06 112 LYS A C 1
ATOM 860 O O . LYS A 1 112 ? -8.249 -2.379 8.533 1.00 93.06 112 LYS A O 1
ATOM 865 N N . ASP A 1 113 ? -8.406 -2.462 6.297 1.00 91.56 113 ASP A N 1
ATOM 866 C CA . ASP A 1 113 ? -9.845 -2.762 6.275 1.00 91.56 113 ASP A CA 1
ATOM 867 C C . ASP A 1 113 ? -10.162 -4.086 6.981 1.00 91.56 113 ASP A C 1
ATOM 869 O O . ASP A 1 113 ? -11.060 -4.136 7.818 1.00 91.56 113 ASP A O 1
ATOM 873 N N . ALA A 1 114 ? -9.387 -5.140 6.707 1.00 91.44 114 ALA A N 1
ATOM 874 C CA . ALA A 1 114 ? -9.564 -6.441 7.347 1.00 91.44 114 ALA A CA 1
ATOM 875 C C . ALA A 1 114 ? -9.342 -6.375 8.866 1.00 91.44 114 ALA A C 1
ATOM 877 O O . ALA A 1 114 ? -10.108 -6.957 9.635 1.00 91.44 114 ALA A O 1
ATOM 878 N N . PHE A 1 115 ? -8.314 -5.647 9.308 1.00 92.69 115 PHE A N 1
ATOM 879 C CA . PHE A 1 115 ? -8.035 -5.485 10.729 1.00 92.69 115 PHE A CA 1
ATOM 880 C C . PHE A 1 115 ? -9.097 -4.641 11.436 1.00 92.69 115 PHE A C 1
ATOM 882 O O . PHE A 1 115 ? -9.588 -5.040 12.485 1.00 92.69 115 PHE A O 1
ATOM 889 N N . LEU A 1 116 ? -9.501 -3.509 10.858 1.00 90.94 116 LEU A N 1
ATOM 890 C CA . LEU A 1 116 ? -10.543 -2.659 11.437 1.00 90.94 116 LEU A CA 1
ATOM 891 C C . LEU A 1 116 ? -11.894 -3.376 11.509 1.00 90.94 116 LEU A C 1
ATOM 893 O O . LEU A 1 116 ? -12.617 -3.205 12.485 1.00 90.94 116 LEU A O 1
ATOM 897 N N . GLU A 1 117 ? -12.213 -4.220 10.528 1.00 90.06 117 GLU A N 1
ATOM 898 C CA . GLU A 1 117 ? -13.406 -5.063 10.580 1.00 90.06 117 GLU A CA 1
ATOM 899 C C . GLU A 1 117 ? -13.319 -6.095 11.712 1.00 90.06 117 GLU A C 1
ATOM 901 O O . GLU A 1 117 ? -14.282 -6.275 12.458 1.00 90.06 117 GLU A O 1
ATOM 906 N N . ARG A 1 118 ? -12.151 -6.720 11.914 1.00 91.62 118 ARG A N 1
ATOM 907 C CA . ARG A 1 118 ? -11.913 -7.594 13.073 1.00 91.62 118 ARG A CA 1
ATOM 908 C C . ARG A 1 118 ? -12.107 -6.834 14.388 1.00 91.62 118 ARG A C 1
ATOM 910 O O . ARG A 1 118 ? -12.815 -7.328 15.258 1.00 91.62 118 ARG A O 1
ATOM 917 N N . VAL A 1 119 ? -11.536 -5.635 14.515 1.00 90.88 119 VAL A N 1
ATOM 918 C CA . VAL A 1 119 ? -11.687 -4.771 15.699 1.00 90.88 119 VAL A CA 1
ATOM 919 C C . VAL A 1 119 ? -13.158 -4.446 15.957 1.00 90.88 119 VAL A C 1
ATOM 921 O O . VAL A 1 119 ? -13.638 -4.587 17.082 1.00 90.88 119 VAL A O 1
ATOM 924 N N . ARG A 1 120 ? -13.890 -4.069 14.903 1.00 91.81 120 ARG A N 1
ATOM 925 C CA . ARG A 1 120 ? -15.320 -3.758 14.961 1.00 91.81 120 ARG A CA 1
ATOM 926 C C . ARG A 1 120 ? -16.129 -4.926 15.511 1.00 91.81 120 ARG A C 1
ATOM 928 O O . ARG A 1 120 ? -16.976 -4.727 16.377 1.00 91.81 120 ARG A O 1
ATOM 935 N N . VAL A 1 121 ? -15.860 -6.133 15.015 1.00 90.81 121 VAL A N 1
ATOM 936 C CA . VAL A 1 121 ? -16.548 -7.357 15.440 1.00 90.81 121 VAL A CA 1
ATOM 937 C C . VAL A 1 121 ? -16.173 -7.733 16.875 1.00 90.81 121 VAL A C 1
ATOM 939 O O . VAL A 1 121 ? -17.071 -8.012 17.665 1.00 90.81 121 VAL A O 1
ATOM 942 N N . SER A 1 122 ? -14.888 -7.689 17.239 1.00 90.50 122 SER A N 1
ATOM 943 C CA . SER A 1 122 ? -14.418 -8.037 18.589 1.00 90.50 122 SER A CA 1
ATOM 944 C C . SER A 1 122 ? -14.976 -7.115 19.677 1.00 90.50 122 SER A C 1
ATOM 946 O O . SER A 1 122 ? -15.361 -7.593 20.740 1.00 90.50 122 SER A O 1
ATOM 948 N N . HIS A 1 123 ? -15.060 -5.808 19.414 1.00 87.81 123 HIS A N 1
ATOM 949 C CA . HIS A 1 123 ? -15.585 -4.821 20.368 1.00 87.81 123 HIS A CA 1
ATOM 950 C C . HIS A 1 123 ? -17.087 -4.539 20.208 1.00 87.81 123 HIS A C 1
ATOM 952 O O . HIS A 1 123 ? -17.603 -3.634 20.860 1.00 87.81 123 HIS A O 1
ATOM 958 N N . ALA A 1 124 ? -17.788 -5.285 19.345 1.00 90.19 124 ALA A N 1
ATOM 959 C CA . ALA A 1 124 ? -19.201 -5.071 19.021 1.00 90.19 124 ALA A CA 1
ATOM 960 C C . ALA A 1 124 ? -19.538 -3.607 18.657 1.00 90.19 124 ALA A C 1
ATOM 962 O O . ALA A 1 124 ? -20.621 -3.106 18.962 1.00 90.19 124 ALA A O 1
ATOM 963 N N . LEU A 1 125 ? -18.605 -2.918 17.995 1.00 88.56 125 LEU A N 1
ATOM 964 C CA . LEU A 1 125 ? -18.768 -1.526 17.591 1.00 88.56 125 LEU A CA 1
ATOM 965 C C . LEU A 1 125 ? -19.721 -1.433 16.397 1.00 88.56 125 LEU A C 1
ATOM 967 O O . LEU A 1 125 ? -19.678 -2.249 15.464 1.00 88.56 125 LEU A O 1
ATOM 971 N N . SER A 1 126 ? -20.552 -0.391 16.377 1.00 87.31 126 SER A N 1
ATOM 972 C CA . SER A 1 126 ? -21.251 -0.029 15.148 1.00 87.31 126 SER A CA 1
ATOM 973 C C . SER A 1 126 ? -20.253 0.512 14.115 1.00 87.31 126 SER A C 1
ATOM 975 O O . SER A 1 126 ? -19.142 0.936 14.447 1.00 87.31 126 SER A O 1
ATOM 977 N N . ALA A 1 127 ? -20.645 0.511 12.839 1.00 84.38 127 ALA A N 1
ATOM 978 C CA . ALA A 1 127 ? -19.830 1.128 11.794 1.00 84.38 127 ALA A CA 1
ATOM 979 C C . ALA A 1 127 ? -19.576 2.619 12.091 1.00 84.38 127 ALA A C 1
ATOM 981 O O . ALA A 1 127 ? -18.471 3.109 11.887 1.00 84.38 127 ALA A O 1
ATOM 982 N N . GLU A 1 128 ? -20.567 3.323 12.642 1.00 85.62 128 GLU A N 1
ATOM 983 C CA . GLU A 1 128 ? -20.459 4.744 12.982 1.00 85.62 128 GLU A CA 1
ATOM 984 C C . GLU A 1 128 ? -19.492 5.007 14.141 1.00 85.62 128 GLU A C 1
ATOM 986 O O . GLU A 1 128 ? -18.749 5.989 14.109 1.00 85.62 128 GLU A O 1
ATOM 991 N N . ASP A 1 129 ? -19.471 4.134 15.152 1.00 86.75 129 ASP A N 1
ATOM 992 C CA . ASP A 1 129 ? -18.543 4.256 16.282 1.00 86.75 129 ASP A CA 1
ATOM 993 C C . ASP A 1 129 ? -17.098 4.049 15.828 1.00 86.75 129 ASP A C 1
ATOM 995 O O . ASP A 1 129 ? -16.205 4.797 16.229 1.00 86.75 129 ASP A O 1
ATOM 999 N N . LEU A 1 130 ? -16.877 3.084 14.930 1.00 87.00 130 LEU A N 1
ATOM 1000 C CA . LEU A 1 130 ? -15.568 2.856 14.333 1.00 87.00 130 LEU A CA 1
ATOM 1001 C C . LEU A 1 130 ? -15.129 4.037 13.460 1.00 87.00 130 LEU A C 1
ATOM 1003 O O . LEU A 1 130 ? -13.977 4.449 13.546 1.00 87.00 130 LEU A O 1
ATOM 1007 N N . GLU A 1 131 ? -16.017 4.621 12.649 1.00 86.12 131 GLU A N 1
ATOM 1008 C CA . GLU A 1 131 ? -15.695 5.829 11.873 1.00 86.12 131 GLU A CA 1
ATOM 1009 C C . GLU A 1 131 ? -15.313 7.008 12.773 1.00 86.12 131 GLU A C 1
ATOM 1011 O O . GLU A 1 131 ? -14.351 7.723 12.480 1.00 86.12 131 GLU A O 1
ATOM 1016 N N . ARG A 1 132 ? -16.020 7.194 13.895 1.00 85.81 132 ARG A N 1
ATOM 1017 C CA . ARG A 1 132 ? -15.668 8.217 14.889 1.00 85.81 132 ARG A CA 1
ATOM 1018 C C . ARG A 1 132 ? -14.291 7.953 15.498 1.00 85.81 132 ARG A C 1
ATOM 1020 O O . ARG A 1 132 ? -13.478 8.871 15.546 1.00 85.81 132 ARG A O 1
ATOM 1027 N N . ALA A 1 133 ? -13.990 6.707 15.864 1.00 84.81 133 ALA A N 1
ATOM 1028 C CA . ALA A 1 133 ? -12.667 6.330 16.361 1.00 84.81 133 ALA A CA 1
ATOM 1029 C C . ALA A 1 133 ? -11.563 6.498 15.302 1.00 84.81 133 ALA A C 1
ATOM 1031 O O . ALA A 1 133 ? -10.451 6.886 15.625 1.00 84.81 133 ALA A O 1
ATOM 1032 N N . ARG A 1 134 ? -11.852 6.274 14.014 1.00 85.00 134 ARG A N 1
ATOM 1033 C CA . ARG A 1 134 ? -10.887 6.489 12.917 1.00 85.00 134 ARG A CA 1
ATOM 1034 C C . ARG A 1 134 ? -10.547 7.961 12.690 1.00 85.00 134 ARG A C 1
ATOM 1036 O O . ARG A 1 134 ? -9.481 8.253 12.149 1.00 85.00 134 ARG A O 1
ATOM 1043 N N . ALA A 1 135 ? -11.443 8.874 13.059 1.00 85.19 135 ALA A N 1
ATOM 1044 C CA . ALA A 1 135 ? -11.204 10.310 12.978 1.00 85.19 135 ALA A CA 1
ATOM 1045 C C . ALA A 1 135 ? -10.327 10.836 14.131 1.00 85.19 135 ALA A C 1
ATOM 1047 O O . ALA A 1 135 ? -9.744 11.911 13.991 1.00 85.19 135 ALA A O 1
ATOM 1048 N N . ASP A 1 136 ? -10.207 10.080 15.228 1.00 87.69 136 ASP A N 1
ATOM 1049 C CA . ASP A 1 136 ? -9.446 10.454 16.420 1.00 87.69 136 ASP A CA 1
ATOM 1050 C C . ASP A 1 136 ? -8.298 9.459 16.710 1.00 87.69 136 ASP A C 1
ATOM 1052 O O . ASP A 1 136 ? -8.537 8.327 17.141 1.00 87.69 136 ASP A O 1
ATOM 1056 N N . PRO A 1 137 ? -7.026 9.872 16.540 1.00 86.00 137 PRO A N 1
ATOM 1057 C CA . PRO A 1 137 ? -5.870 9.027 16.831 1.00 86.00 137 PRO A CA 1
ATOM 1058 C C . PRO A 1 137 ? -5.823 8.500 18.271 1.00 86.00 137 PRO A C 1
ATOM 1060 O O . PRO A 1 137 ? -5.283 7.416 18.493 1.00 86.00 137 PRO A O 1
ATOM 1063 N N . ALA A 1 138 ? -6.345 9.256 19.243 1.00 89.94 138 ALA A N 1
ATOM 1064 C CA . ALA A 1 138 ? -6.350 8.846 20.643 1.00 89.94 138 ALA A CA 1
ATOM 1065 C C . ALA A 1 138 ? -7.370 7.726 20.876 1.00 89.94 138 ALA A C 1
ATOM 1067 O O . ALA A 1 138 ? -7.009 6.681 21.413 1.00 89.94 138 ALA A O 1
ATOM 1068 N N . ALA A 1 139 ? -8.597 7.891 20.376 1.00 89.44 139 ALA A N 1
ATOM 1069 C CA . ALA A 1 139 ? -9.633 6.862 20.450 1.00 89.44 139 ALA A CA 1
ATOM 1070 C C . ALA A 1 139 ? -9.209 5.561 19.747 1.00 89.44 139 ALA A C 1
ATOM 1072 O O . ALA A 1 139 ? -9.419 4.465 20.266 1.00 89.44 139 ALA A O 1
ATOM 1073 N N . LEU A 1 140 ? -8.555 5.659 18.583 1.00 89.44 140 LEU A N 1
ATOM 1074 C CA . LEU A 1 140 ? -8.053 4.474 17.886 1.00 89.44 140 LEU A CA 1
ATOM 1075 C C . LEU A 1 140 ? -6.938 3.771 18.676 1.00 89.44 140 LEU A C 1
ATOM 1077 O O . LEU A 1 140 ? -6.852 2.543 18.654 1.00 89.44 140 LEU A O 1
ATOM 1081 N N . LEU A 1 141 ? -6.105 4.530 19.394 1.00 92.62 141 LEU A N 1
ATOM 1082 C CA . LEU A 1 141 ? -5.070 3.982 20.269 1.00 92.62 141 LEU A CA 1
ATOM 1083 C C . LEU A 1 141 ? -5.643 3.293 21.505 1.00 92.62 141 LEU A C 1
ATOM 1085 O O . LEU A 1 141 ? -5.116 2.254 21.888 1.00 92.62 141 LEU A O 1
ATOM 1089 N N . GLU A 1 142 ? -6.713 3.819 22.095 1.00 91.50 142 GLU A N 1
ATOM 1090 C CA . GLU A 1 142 ? -7.392 3.170 23.222 1.00 91.50 142 GLU A CA 1
ATOM 1091 C C . GLU A 1 142 ? -7.969 1.803 22.838 1.00 91.50 142 GLU A C 1
ATOM 1093 O O . GLU A 1 142 ? -7.888 0.861 23.623 1.00 91.50 142 GLU A O 1
ATOM 1098 N N . ILE A 1 143 ? -8.497 1.672 21.617 1.00 90.81 143 ILE A N 1
ATOM 1099 C CA . ILE A 1 143 ? -9.073 0.414 21.124 1.00 90.81 143 ILE A CA 1
ATOM 1100 C C . ILE A 1 143 ? -7.975 -0.573 20.699 1.00 90.81 143 ILE A C 1
ATOM 1102 O O . ILE A 1 143 ? -8.018 -1.753 21.034 1.00 90.81 143 ILE A O 1
ATOM 1106 N N . VAL A 1 144 ? -6.989 -0.112 19.924 1.00 91.38 144 VAL A N 1
ATOM 1107 C CA . VAL A 1 144 ? -5.985 -0.998 19.314 1.00 91.38 144 VAL A CA 1
ATOM 1108 C C . VAL A 1 144 ? -4.841 -1.325 20.278 1.00 91.38 144 VAL A C 1
ATOM 1110 O O . VAL A 1 144 ? -4.268 -2.410 20.204 1.00 91.38 144 VAL A O 1
ATOM 1113 N N . GLY A 1 145 ? -4.473 -0.402 21.168 1.00 91.00 145 GLY A N 1
ATOM 1114 C CA . GLY A 1 145 ? -3.422 -0.585 22.175 1.00 91.00 145 GLY A CA 1
ATOM 1115 C C . GLY A 1 145 ? -1.977 -0.589 21.650 1.00 91.00 145 GLY A C 1
ATOM 1116 O O . GLY A 1 145 ? -1.045 -0.456 22.441 1.00 91.00 145 GLY A O 1
ATOM 1117 N N . ASP A 1 146 ? -1.754 -0.692 20.334 1.00 93.38 146 ASP A N 1
ATOM 1118 C CA . ASP A 1 146 ? -0.426 -0.637 19.706 1.00 93.38 146 ASP A CA 1
ATOM 1119 C C . ASP A 1 146 ? -0.264 0.639 18.864 1.00 93.38 146 ASP A C 1
ATOM 1121 O O . ASP A 1 146 ? -0.902 0.825 17.825 1.00 93.38 146 ASP A O 1
ATOM 1125 N N . ARG A 1 147 ? 0.647 1.519 19.299 1.00 93.25 147 ARG A N 1
ATOM 1126 C CA . ARG A 1 147 ? 0.929 2.800 18.635 1.00 93.25 147 ARG A CA 1
ATOM 1127 C C . ARG A 1 147 ? 1.446 2.640 17.206 1.00 93.25 147 ARG A C 1
ATOM 1129 O O . ARG A 1 147 ? 1.087 3.439 16.346 1.00 93.25 147 ARG A O 1
ATOM 1136 N N . GLU A 1 148 ? 2.310 1.663 16.949 1.00 93.62 148 GLU A N 1
ATOM 1137 C CA . GLU A 1 148 ? 2.862 1.431 15.610 1.00 93.62 148 GLU A CA 1
ATOM 1138 C C . GLU A 1 148 ? 1.752 0.971 14.661 1.00 93.62 148 GLU A C 1
ATOM 1140 O O . GLU A 1 148 ? 1.661 1.456 13.534 1.00 93.62 148 GLU A O 1
ATOM 1145 N N . LEU A 1 149 ? 0.855 0.113 15.154 1.00 92.88 149 LEU A N 1
ATOM 1146 C CA . LEU A 1 149 ? -0.285 -0.362 14.382 1.00 92.88 149 LEU A CA 1
ATOM 1147 C C . LEU A 1 149 ? -1.263 0.777 14.062 1.00 92.88 149 LEU A C 1
ATOM 1149 O O . LEU A 1 149 ? -1.687 0.915 12.920 1.00 92.88 149 LEU A O 1
ATOM 1153 N N . VAL A 1 150 ? -1.556 1.655 15.023 1.00 94.12 150 VAL A N 1
ATOM 1154 C CA . VAL A 1 150 ? -2.390 2.853 14.802 1.00 94.12 150 VAL A CA 1
ATOM 1155 C C . VAL A 1 150 ? -1.784 3.781 13.748 1.00 94.12 150 VAL A C 1
ATOM 1157 O O . VAL A 1 150 ? -2.491 4.226 12.842 1.00 94.12 150 VAL A O 1
ATOM 1160 N N . VAL A 1 151 ? -0.473 4.038 13.818 1.00 94.25 151 VAL A N 1
ATOM 1161 C CA . VAL A 1 151 ? 0.234 4.845 12.810 1.00 94.25 151 VAL A CA 1
ATOM 1162 C C . VAL A 1 151 ? 0.103 4.209 11.427 1.00 94.25 151 VAL A C 1
ATOM 1164 O O . VAL A 1 151 ? -0.230 4.908 10.469 1.00 94.25 151 VAL A O 1
ATOM 1167 N N . PHE A 1 152 ? 0.289 2.891 11.328 1.00 93.25 152 PHE A N 1
ATOM 1168 C CA . PHE A 1 152 ? 0.109 2.156 10.079 1.00 93.25 152 PHE A CA 1
ATOM 1169 C C . PHE A 1 152 ? -1.321 2.282 9.529 1.00 93.25 152 PHE A C 1
ATOM 1171 O O . PHE A 1 152 ? -1.497 2.539 8.336 1.00 93.25 152 PHE A O 1
ATOM 1178 N N . LEU A 1 153 ? -2.350 2.135 10.372 1.00 93.31 153 LEU A N 1
ATOM 1179 C CA . LEU A 1 153 ? -3.756 2.235 9.961 1.00 93.31 153 LEU A CA 1
ATOM 1180 C C . LEU A 1 153 ? -4.087 3.635 9.432 1.00 93.31 153 LEU A C 1
ATOM 1182 O O . LEU A 1 153 ? -4.713 3.766 8.379 1.00 93.31 153 LEU A O 1
ATOM 1186 N N . MET A 1 154 ? -3.625 4.676 10.126 1.00 91.69 154 MET A N 1
ATOM 1187 C CA . MET A 1 154 ? -3.822 6.065 9.715 1.00 91.69 154 MET A CA 1
ATOM 1188 C C . MET A 1 154 ? -3.071 6.412 8.428 1.00 91.69 154 MET A C 1
ATOM 1190 O O . MET A 1 154 ? -3.622 7.075 7.547 1.00 91.69 154 MET A O 1
ATOM 1194 N N . GLU A 1 155 ? -1.814 5.978 8.300 1.00 91.25 155 GLU A N 1
ATOM 1195 C CA . GLU A 1 155 ? -1.029 6.201 7.086 1.00 91.25 155 GLU A CA 1
ATOM 1196 C C . GLU A 1 155 ? -1.672 5.485 5.890 1.00 91.25 155 GLU A C 1
ATOM 1198 O O . GLU A 1 155 ? -1.853 6.086 4.828 1.00 91.25 155 GLU A O 1
ATOM 1203 N N . SER A 1 156 ? -2.082 4.230 6.081 1.00 90.44 156 SER A N 1
ATOM 1204 C CA . SER A 1 156 ? -2.767 3.435 5.060 1.00 90.44 156 SER A CA 1
ATOM 1205 C C . SER A 1 156 ? -4.081 4.085 4.635 1.00 90.44 156 SER A C 1
ATOM 1207 O O . SER A 1 156 ? -4.355 4.178 3.441 1.00 90.44 156 SER A O 1
ATOM 1209 N N . GLU A 1 157 ? -4.862 4.608 5.585 1.00 89.62 157 GLU A N 1
ATOM 1210 C CA . GLU A 1 157 ? -6.093 5.344 5.296 1.00 89.62 157 GLU A CA 1
ATOM 1211 C C . GLU A 1 157 ? -5.828 6.594 4.461 1.00 89.62 157 GLU A C 1
ATOM 1213 O O . GLU A 1 157 ? -6.455 6.811 3.422 1.00 89.62 157 GLU A O 1
ATOM 1218 N N . ARG A 1 158 ? -4.873 7.419 4.898 1.00 88.62 158 ARG A N 1
ATOM 1219 C CA . ARG A 1 158 ? -4.521 8.659 4.210 1.00 88.62 158 ARG A CA 1
ATOM 1220 C C . ARG A 1 158 ? -4.062 8.378 2.784 1.00 88.62 158 ARG A C 1
ATOM 1222 O O . ARG A 1 158 ? -4.517 9.058 1.863 1.00 88.62 158 ARG A O 1
ATOM 1229 N N . ASN A 1 159 ? -3.192 7.387 2.607 1.00 87.88 159 ASN A N 1
ATOM 1230 C CA . ASN A 1 159 ? -2.640 7.025 1.307 1.00 87.88 159 ASN A CA 1
ATOM 1231 C C . ASN A 1 159 ? -3.711 6.444 0.379 1.00 87.88 159 ASN A C 1
ATOM 1233 O O . ASN A 1 159 ? -3.738 6.777 -0.802 1.00 87.88 159 ASN A O 1
ATOM 1237 N N . HIS A 1 160 ? -4.621 5.628 0.911 1.00 84.38 160 HIS A N 1
ATOM 1238 C CA . HIS A 1 160 ? -5.718 5.057 0.135 1.00 84.38 160 HIS A CA 1
ATOM 1239 C C . HIS A 1 160 ? -6.751 6.121 -0.274 1.00 84.38 160 HIS A C 1
ATOM 1241 O O . HIS A 1 160 ? -7.245 6.103 -1.398 1.00 84.38 160 HIS A O 1
ATOM 1247 N N . ARG A 1 161 ? -7.041 7.099 0.597 1.00 83.69 161 ARG A N 1
ATOM 1248 C CA . ARG A 1 161 ? -8.017 8.173 0.335 1.00 83.69 161 ARG A CA 1
ATOM 1249 C C . ARG A 1 161 ? -7.559 9.191 -0.710 1.00 83.69 161 ARG A C 1
ATOM 1251 O O . ARG A 1 161 ? -8.388 9.689 -1.461 1.00 83.69 161 ARG A O 1
ATOM 1258 N N . HIS A 1 162 ? -6.265 9.510 -0.733 1.00 80.69 162 HIS A N 1
ATOM 1259 C CA . HIS A 1 162 ? -5.672 10.496 -1.651 1.00 80.69 162 HIS A CA 1
ATOM 1260 C C . HIS A 1 162 ? -5.008 9.841 -2.867 1.00 80.69 162 HIS A C 1
ATOM 1262 O O . HIS A 1 162 ? -4.234 10.470 -3.588 1.00 80.69 162 HIS A O 1
ATOM 1268 N N . TRP A 1 163 ? -5.265 8.554 -3.087 1.00 71.69 163 TRP A N 1
ATOM 1269 C CA . TRP A 1 163 ? -4.903 7.903 -4.333 1.00 71.69 163 TRP A CA 1
ATOM 1270 C C . TRP A 1 163 ? -5.789 8.437 -5.480 1.00 71.69 163 TRP A C 1
ATOM 1272 O O . TRP A 1 163 ? -6.986 8.631 -5.264 1.00 71.69 163 TRP A O 1
ATOM 1282 N N . PRO A 1 164 ? -5.254 8.640 -6.704 1.00 79.12 164 PRO A N 1
ATOM 1283 C CA . PRO A 1 164 ? -3.883 8.367 -7.165 1.00 79.12 164 PRO A CA 1
ATOM 1284 C C . PRO A 1 164 ? -2.850 9.470 -6.903 1.00 79.12 164 PRO A C 1
ATOM 1286 O O . PRO A 1 164 ? -1.655 9.230 -7.088 1.00 79.12 164 PRO A O 1
ATOM 1289 N N . ASP A 1 165 ? -3.275 10.639 -6.440 1.00 79.25 165 ASP A N 1
ATOM 1290 C CA . ASP A 1 165 ? -2.452 11.854 -6.381 1.00 79.25 165 ASP A CA 1
ATOM 1291 C C . ASP A 1 165 ? -1.248 11.741 -5.436 1.00 79.25 165 ASP A C 1
ATOM 1293 O O . ASP A 1 165 ? -0.229 12.398 -5.634 1.00 79.25 165 ASP A O 1
ATOM 1297 N N . VAL A 1 166 ? -1.319 10.866 -4.429 1.00 81.06 166 VAL A N 1
ATOM 1298 C CA . VAL A 1 166 ? -0.235 10.653 -3.458 1.00 81.06 166 VAL A CA 1
ATOM 1299 C C . VAL A 1 166 ? 0.929 9.799 -3.997 1.00 81.06 166 VAL A C 1
ATOM 1301 O O . VAL A 1 166 ? 2.048 9.883 -3.488 1.00 81.06 166 VAL A O 1
ATOM 1304 N N . LEU A 1 167 ? 0.713 8.985 -5.042 1.00 80.38 167 LEU A N 1
ATOM 1305 C CA . LEU A 1 167 ? 1.700 8.006 -5.534 1.00 80.38 167 LEU A CA 1
ATOM 1306 C C . LEU A 1 167 ? 3.067 8.596 -5.946 1.00 80.38 167 LEU A C 1
ATOM 1308 O O . LEU A 1 167 ? 4.091 7.958 -5.660 1.00 80.38 167 LEU A O 1
ATOM 1312 N N . PRO A 1 168 ? 3.151 9.777 -6.593 1.00 79.88 168 PRO A N 1
ATOM 1313 C CA . PRO A 1 168 ? 4.434 10.390 -6.934 1.00 79.88 168 PRO A CA 1
ATOM 1314 C C . PRO A 1 168 ? 5.291 10.688 -5.697 1.00 79.88 168 PRO A C 1
ATOM 1316 O O . PRO A 1 168 ? 6.511 10.524 -5.746 1.00 79.88 168 PRO A O 1
ATOM 1319 N N . TYR A 1 169 ? 4.649 11.045 -4.583 1.00 80.69 169 TYR A N 1
ATOM 1320 C CA . TYR A 1 169 ? 5.295 11.513 -3.356 1.00 80.69 169 TYR A CA 1
ATOM 1321 C C . TYR A 1 169 ? 5.651 10.390 -2.379 1.00 80.69 169 TYR A C 1
ATOM 1323 O O . TYR A 1 169 ? 6.503 10.579 -1.513 1.00 80.69 169 TYR A O 1
ATOM 1331 N N . LEU A 1 170 ? 5.039 9.209 -2.515 1.00 81.44 170 LEU A N 1
ATOM 1332 C CA . LEU A 1 170 ? 5.370 8.068 -1.664 1.00 81.44 170 LEU A CA 1
ATOM 1333 C C . LEU A 1 170 ? 6.776 7.538 -1.976 1.00 81.44 170 LEU A C 1
ATOM 1335 O O . LEU A 1 170 ? 7.115 7.357 -3.150 1.00 81.44 170 LEU A O 1
ATOM 1339 N N . PRO A 1 171 ? 7.609 7.239 -0.968 1.00 77.94 171 PRO A N 1
ATOM 1340 C CA . PRO A 1 171 ? 8.890 6.591 -1.204 1.00 77.94 171 PRO A CA 1
ATOM 1341 C C . PRO A 1 171 ? 8.669 5.170 -1.732 1.00 77.94 171 PRO A C 1
ATOM 1343 O O . PRO A 1 171 ? 7.762 4.462 -1.296 1.00 77.94 171 PRO A O 1
ATOM 1346 N N . THR A 1 172 ? 9.517 4.720 -2.657 1.00 70.00 172 THR A N 1
ATOM 1347 C CA . THR A 1 172 ? 9.517 3.310 -3.063 1.00 70.00 172 THR A CA 1
ATOM 1348 C C . THR A 1 172 ? 10.047 2.465 -1.907 1.00 70.00 172 THR A C 1
ATOM 135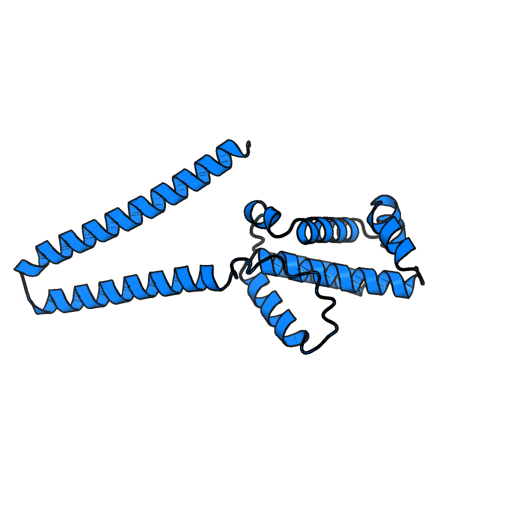0 O O . THR A 1 172 ? 11.249 2.468 -1.629 1.00 70.00 172 THR A O 1
ATOM 1353 N N . ARG A 1 173 ? 9.162 1.729 -1.228 1.00 73.69 173 ARG A N 1
ATOM 1354 C CA . ARG A 1 173 ? 9.537 0.871 -0.099 1.00 73.69 173 ARG A CA 1
ATOM 1355 C C . ARG A 1 173 ? 10.067 -0.463 -0.619 1.00 73.69 173 ARG A C 1
ATOM 1357 O O . ARG A 1 173 ? 9.292 -1.342 -0.986 1.00 73.69 173 ARG A O 1
ATOM 1364 N N . LYS A 1 174 ? 11.395 -0.623 -0.665 1.00 69.62 174 LYS A N 1
ATOM 1365 C CA . LYS A 1 174 ? 12.039 -1.900 -1.048 1.00 69.62 174 LYS A CA 1
ATOM 1366 C C . LY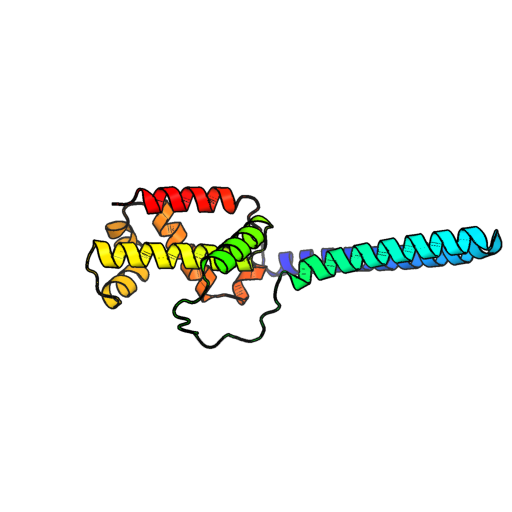S A 1 174 ? 11.813 -3.010 -0.015 1.00 69.62 174 LYS A C 1
ATOM 1368 O O . LYS A 1 174 ? 11.849 -4.180 -0.363 1.00 69.62 174 LYS A O 1
ATOM 1373 N N . SER A 1 175 ? 11.560 -2.639 1.238 1.00 82.94 175 SER A N 1
ATOM 1374 C CA . SER A 1 175 ? 11.302 -3.547 2.359 1.00 82.94 175 SER A CA 1
ATOM 1375 C C . SER A 1 175 ? 9.814 -3.683 2.693 1.00 82.94 175 SER A C 1
ATOM 1377 O O . SER A 1 175 ? 9.483 -4.045 3.818 1.00 82.94 175 SER A O 1
ATOM 1379 N N . PHE A 1 176 ? 8.916 -3.388 1.743 1.00 86.25 176 PHE A N 1
ATOM 1380 C CA . PHE A 1 176 ? 7.470 -3.420 1.981 1.00 86.25 176 PHE A CA 1
ATOM 1381 C C . PHE A 1 176 ? 6.993 -4.765 2.538 1.00 86.25 176 PHE A C 1
ATOM 1383 O O . PHE A 1 176 ? 6.197 -4.780 3.462 1.00 86.25 176 PHE A O 1
ATOM 1390 N N . VAL A 1 177 ? 7.516 -5.883 2.025 1.00 86.25 177 VAL A N 1
ATOM 1391 C CA . VAL A 1 177 ? 7.129 -7.228 2.485 1.00 86.25 177 VAL A CA 1
ATOM 1392 C C . VAL A 1 177 ? 7.464 -7.426 3.963 1.00 86.25 177 VAL A C 1
ATOM 1394 O O . VAL A 1 177 ? 6.596 -7.798 4.735 1.00 86.25 177 VAL A O 1
ATOM 1397 N N . ALA A 1 178 ? 8.682 -7.079 4.387 1.00 88.38 178 ALA A N 1
ATOM 1398 C CA . ALA A 1 178 ? 9.090 -7.220 5.785 1.00 88.38 178 ALA A CA 1
ATOM 1399 C C . ALA A 1 178 ? 8.295 -6.308 6.740 1.00 88.38 178 ALA A C 1
ATOM 1401 O O . ALA A 1 178 ? 8.109 -6.639 7.910 1.00 88.38 178 ALA A O 1
ATOM 1402 N N . GLU A 1 179 ? 7.851 -5.145 6.260 1.00 89.19 179 GLU A N 1
ATOM 1403 C CA . GLU A 1 179 ? 6.967 -4.253 7.011 1.00 89.19 179 GLU A CA 1
ATOM 1404 C C . GLU A 1 179 ? 5.540 -4.815 7.084 1.00 89.19 179 GLU A C 1
ATOM 1406 O O . GLU A 1 179 ? 4.962 -4.876 8.166 1.00 89.19 179 GLU A O 1
ATOM 1411 N N . ALA A 1 180 ? 5.003 -5.283 5.956 1.00 89.25 180 ALA A N 1
ATOM 1412 C CA . ALA A 1 180 ? 3.683 -5.891 5.868 1.00 89.25 180 ALA A CA 1
ATOM 1413 C C . ALA A 1 180 ? 3.580 -7.147 6.744 1.00 89.25 180 ALA A C 1
ATOM 1415 O O . ALA A 1 180 ? 2.652 -7.242 7.538 1.00 89.25 180 AL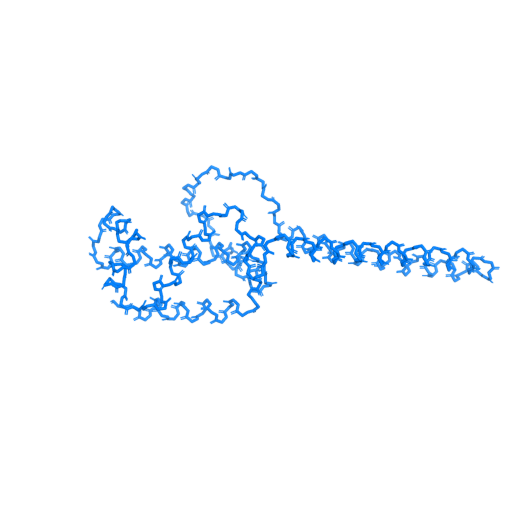A A O 1
ATOM 1416 N N . ASP A 1 181 ? 4.561 -8.050 6.685 1.00 90.88 181 ASP A N 1
ATOM 1417 C CA . ASP A 1 181 ? 4.613 -9.261 7.514 1.00 90.88 181 ASP A CA 1
ATOM 1418 C C . ASP A 1 181 ? 4.663 -8.918 9.008 1.00 90.88 181 ASP A C 1
ATOM 1420 O O . ASP A 1 181 ? 3.980 -9.534 9.825 1.00 90.88 181 ASP A O 1
ATOM 1424 N N . ARG A 1 182 ? 5.427 -7.884 9.380 1.00 93.75 182 ARG A N 1
ATOM 1425 C CA . ARG A 1 182 ? 5.493 -7.402 10.766 1.00 93.75 182 ARG A CA 1
ATOM 1426 C C . ARG A 1 182 ? 4.150 -6.851 11.239 1.00 93.75 182 ARG A C 1
ATOM 1428 O O . ARG A 1 182 ? 3.738 -7.143 12.360 1.00 93.75 182 ARG A O 1
ATOM 1435 N N . MET A 1 183 ? 3.484 -6.044 10.413 1.00 94.25 183 MET A N 1
ATOM 1436 C CA . MET A 1 183 ? 2.170 -5.492 10.746 1.00 94.25 183 MET A CA 1
ATOM 1437 C C . MET A 1 183 ? 1.108 -6.591 10.805 1.00 94.25 183 MET A C 1
ATOM 1439 O O . MET A 1 183 ? 0.320 -6.598 11.744 1.00 94.25 183 MET A O 1
ATOM 1443 N N . LEU A 1 184 ? 1.131 -7.556 9.881 1.00 93.12 184 LEU A N 1
ATOM 1444 C CA . LEU A 1 184 ? 0.261 -8.734 9.919 1.00 93.12 184 LEU A CA 1
ATOM 1445 C C . LEU A 1 184 ? 0.450 -9.522 11.216 1.00 93.12 184 LEU A C 1
ATOM 1447 O O . LEU A 1 184 ? -0.532 -9.783 11.899 1.00 93.12 184 LEU A O 1
ATOM 1451 N N . ALA A 1 185 ? 1.689 -9.813 11.620 1.00 93.50 185 ALA A N 1
ATOM 1452 C CA . ALA A 1 185 ? 1.955 -10.524 12.870 1.00 93.50 185 ALA A CA 1
ATOM 1453 C C . ALA A 1 185 ? 1.384 -9.788 14.097 1.00 93.50 185 ALA A C 1
ATOM 1455 O O . ALA A 1 185 ? 0.809 -10.412 14.989 1.00 93.50 185 ALA A O 1
ATOM 1456 N N . LYS A 1 186 ? 1.486 -8.451 14.131 1.00 93.75 186 LYS A N 1
ATOM 1457 C CA . LYS A 1 186 ? 0.863 -7.629 15.182 1.00 93.75 186 LYS A CA 1
ATOM 1458 C C . LYS A 1 186 ? -0.663 -7.685 15.138 1.00 93.75 186 LYS A C 1
ATOM 1460 O O . LYS A 1 186 ? -1.293 -7.852 16.176 1.00 93.75 186 LYS A O 1
ATOM 1465 N N . MET A 1 187 ? -1.251 -7.571 13.947 1.00 93.88 187 MET A N 1
ATOM 1466 C CA . MET A 1 187 ? -2.698 -7.669 13.737 1.00 93.88 187 MET A CA 1
ATOM 1467 C C . MET A 1 187 ? -3.244 -9.039 14.135 1.00 93.88 187 MET A C 1
ATOM 1469 O O . MET A 1 187 ? -4.347 -9.130 14.664 1.00 93.88 187 MET A O 1
ATOM 1473 N N . GLU A 1 188 ? -2.493 -10.107 13.876 1.00 91.75 188 GLU A N 1
ATOM 1474 C CA . GLU A 1 188 ? -2.850 -11.473 14.247 1.00 91.75 188 GLU A CA 1
ATOM 1475 C C . GLU A 1 188 ? -2.779 -11.675 15.763 1.00 91.75 188 GLU A C 1
ATOM 1477 O O . GLU A 1 188 ? -3.727 -12.212 16.341 1.00 91.75 188 GLU A O 1
ATOM 1482 N N . ALA A 1 189 ? -1.710 -11.181 16.398 1.00 92.38 189 ALA A N 1
ATOM 1483 C CA . ALA A 1 189 ? -1.484 -11.263 17.841 1.00 92.38 189 ALA A CA 1
ATOM 1484 C C . ALA A 1 189 ? -2.424 -10.379 18.679 1.00 92.38 189 ALA A C 1
ATOM 1486 O O . ALA A 1 189 ? -2.591 -10.636 19.874 1.00 92.38 189 ALA A O 1
ATOM 1487 N N . TRP A 1 190 ? -3.032 -9.358 18.071 1.00 90.88 190 TRP A N 1
ATOM 1488 C CA . TRP A 1 190 ? -4.031 -8.500 18.704 1.00 90.88 190 TRP A CA 1
ATOM 1489 C C . TRP A 1 190 ? -5.237 -9.331 19.183 1.00 90.88 190 TRP A C 1
ATOM 1491 O O . TRP A 1 190 ? -5.752 -10.167 18.434 1.00 90.88 190 TRP A O 1
ATOM 1501 N N . ARG A 1 191 ? -5.653 -9.139 20.441 1.00 76.31 191 ARG A N 1
ATOM 1502 C CA . ARG A 1 191 ? -6.741 -9.873 21.107 1.00 76.31 191 ARG A CA 1
ATOM 1503 C C . ARG A 1 191 ? -7.866 -8.936 21.496 1.00 76.31 191 ARG A C 1
ATOM 1505 O O . ARG A 1 191 ? -7.548 -7.943 22.180 1.00 76.31 191 ARG A O 1
#

Foldseek 3Di:
DDPVVVVVVVVVVVVVVVVVVVVVVVVLVVVLVVCVVPDPVVNVVSVVVVVVVVVVVCCVVCVVVVLQPPPPDPDDPDPPPDDPVPVVLVSLVVSLLVQQLVSLLVNLLVVLVVLLVVLCVVVVHDPVRSVVCLVDLVSVCVSQVDNVLSVSSNVSVVSNVPPPVCSVVDDRDNCSVVVSVVSVVSSVPGD